Protein AF-A0A259CGY0-F1 (afdb_monomer_lite)

Structure (mmCIF, N/CA/C/O backbone):
data_AF-A0A259CGY0-F1
#
_entry.id   AF-A0A259CGY0-F1
#
loop_
_atom_site.group_PDB
_atom_site.id
_atom_site.type_symbol
_atom_site.label_atom_id
_atom_site.label_alt_id
_atom_site.label_comp_id
_atom_site.label_asym_id
_atom_site.label_entity_id
_atom_site.label_seq_id
_atom_site.pdbx_PDB_ins_code
_atom_site.Cartn_x
_atom_site.Cartn_y
_atom_site.Cartn_z
_atom_site.occupancy
_atom_site.B_iso_or_equiv
_atom_site.auth_seq_id
_atom_site.auth_comp_id
_atom_site.auth_asym_id
_atom_site.auth_atom_id
_atom_site.pdbx_PDB_model_num
ATOM 1 N N . MET A 1 1 ? -25.696 7.342 18.408 1.00 48.81 1 MET A N 1
ATOM 2 C CA . MET A 1 1 ? -25.354 6.155 19.228 1.00 48.81 1 MET A CA 1
ATOM 3 C C . MET A 1 1 ? -23.917 6.300 19.708 1.00 48.81 1 MET A C 1
ATOM 5 O O . MET A 1 1 ? -23.082 6.699 18.908 1.00 48.81 1 MET A O 1
ATOM 9 N N . LYS A 1 2 ? -23.620 6.028 20.985 1.00 58.22 2 LYS A N 1
ATOM 10 C CA . LYS A 1 2 ? -22.230 5.990 21.478 1.00 58.22 2 LYS A CA 1
ATOM 11 C C . LYS A 1 2 ? -21.543 4.771 20.854 1.00 58.22 2 LYS A C 1
ATOM 13 O O . LYS A 1 2 ? -21.991 3.651 21.095 1.00 58.22 2 LYS A O 1
ATOM 18 N N . GLN A 1 3 ? -20.515 4.986 20.036 1.00 67.56 3 GLN A N 1
ATOM 19 C CA . GLN A 1 3 ? -19.739 3.890 19.456 1.00 67.56 3 GLN A CA 1
ATOM 20 C C . GLN A 1 3 ? -19.045 3.124 20.580 1.00 67.56 3 GLN A C 1
ATOM 22 O O . GLN A 1 3 ? -18.359 3.713 21.416 1.00 67.56 3 GLN A O 1
ATOM 27 N N . ARG A 1 4 ? -19.288 1.814 20.645 1.00 82.69 4 ARG A N 1
ATOM 28 C CA . ARG A 1 4 ? -18.645 0.952 21.637 1.00 82.69 4 ARG A CA 1
ATOM 29 C C . ARG A 1 4 ? -17.252 0.576 21.126 1.00 82.69 4 ARG A C 1
ATOM 31 O O . ARG A 1 4 ? -17.147 0.205 19.955 1.00 82.69 4 ARG A O 1
ATOM 38 N N . PRO A 1 5 ? -16.210 0.629 21.971 1.00 90.81 5 PRO A N 1
ATOM 39 C CA . PRO A 1 5 ? -14.889 0.144 21.595 1.00 90.81 5 PRO A CA 1
ATOM 40 C C . PRO A 1 5 ? -14.924 -1.323 21.161 1.00 90.81 5 PRO A C 1
ATOM 42 O O . PRO A 1 5 ? -15.752 -2.104 21.636 1.00 90.81 5 PRO A O 1
ATOM 45 N N . LEU A 1 6 ? -13.997 -1.697 20.286 1.00 93.62 6 LEU A N 1
ATOM 46 C CA . LEU A 1 6 ? -13.806 -3.071 19.850 1.00 93.62 6 LEU A CA 1
ATOM 47 C C . LEU A 1 6 ? -13.266 -3.927 21.005 1.00 93.62 6 LEU A C 1
ATOM 49 O O . LEU A 1 6 ? -12.385 -3.468 21.746 1.00 93.62 6 LEU A O 1
ATOM 53 N N . PRO A 1 7 ? -13.737 -5.179 21.151 1.00 93.69 7 PRO A N 1
ATOM 54 C CA . PRO A 1 7 ? -13.225 -6.105 22.158 1.00 93.69 7 PRO A CA 1
ATOM 55 C C . PRO A 1 7 ? -11.712 -6.322 22.061 1.00 93.69 7 PRO A C 1
ATOM 57 O O . PRO A 1 7 ? -11.023 -6.315 23.083 1.00 93.69 7 PRO A O 1
ATOM 60 N N . ARG A 1 8 ? -11.189 -6.483 20.840 1.00 94.81 8 ARG A N 1
ATOM 61 C CA . ARG A 1 8 ? -9.769 -6.716 20.561 1.00 94.81 8 ARG A CA 1
ATOM 62 C C . ARG A 1 8 ? -9.205 -5.658 19.622 1.00 94.81 8 ARG A C 1
ATOM 64 O O . ARG A 1 8 ? -9.860 -5.222 18.678 1.00 94.81 8 ARG A O 1
ATOM 71 N N . THR A 1 9 ? -7.945 -5.326 19.860 1.00 93.94 9 THR A N 1
ATOM 72 C CA . THR A 1 9 ? -7.141 -4.426 19.032 1.00 93.94 9 THR A CA 1
ATOM 73 C C . THR A 1 9 ? -5.902 -5.176 18.564 1.00 93.94 9 THR A C 1
ATOM 75 O O . THR A 1 9 ? -5.409 -6.068 19.255 1.00 93.94 9 THR A O 1
ATOM 78 N N . VAL A 1 10 ? -5.394 -4.823 17.386 1.00 94.56 10 VAL A N 1
ATOM 79 C CA . VAL A 1 10 ? -4.183 -5.408 16.809 1.00 94.56 10 VAL A CA 1
ATOM 80 C C . VAL A 1 10 ? -3.172 -4.298 16.566 1.00 94.56 10 VAL A C 1
ATOM 82 O O . VAL A 1 10 ? -3.525 -3.262 16.009 1.00 94.56 10 VAL A O 1
ATOM 85 N N . THR A 1 11 ? -1.912 -4.511 16.942 1.00 95.12 11 THR A N 1
ATOM 86 C CA . THR A 1 11 ? -0.836 -3.555 16.655 1.00 95.12 11 THR A CA 1
ATOM 87 C C . THR A 1 11 ? -0.584 -3.474 15.141 1.00 95.12 11 THR A C 1
ATOM 89 O O . THR A 1 11 ? -0.321 -4.520 14.525 1.00 95.12 11 THR A O 1
ATOM 92 N N . PRO A 1 12 ? -0.665 -2.275 14.533 1.00 95.31 12 PRO A N 1
ATOM 93 C CA . PRO A 1 12 ? -0.322 -2.083 13.127 1.00 95.31 12 PRO A CA 1
ATOM 94 C C . PRO A 1 12 ? 1.171 -2.282 12.859 1.00 95.31 12 PRO A C 1
ATOM 96 O O . PRO A 1 12 ? 2.005 -2.069 13.742 1.00 95.31 12 PRO A O 1
ATOM 99 N N . LEU A 1 13 ? 1.516 -2.671 11.632 1.00 95.25 13 LEU A N 1
ATOM 100 C CA . LEU A 1 13 ? 2.907 -2.701 11.167 1.00 95.25 13 LEU A CA 1
ATOM 101 C C . LEU A 1 13 ? 3.277 -1.372 10.492 1.00 95.25 13 LEU A C 1
ATOM 103 O O . LEU A 1 13 ? 2.423 -0.700 9.922 1.00 95.25 13 LEU A O 1
ATOM 107 N N . ALA A 1 14 ? 4.565 -1.017 10.511 1.00 91.94 14 ALA A N 1
ATOM 108 C CA . ALA A 1 14 ? 5.043 0.292 10.051 1.00 91.94 14 ALA A CA 1
ATOM 109 C C . ALA A 1 14 ? 4.704 0.623 8.581 1.00 91.94 14 ALA A C 1
ATOM 111 O O . ALA A 1 14 ? 4.387 1.767 8.275 1.00 91.94 14 ALA A O 1
ATOM 112 N N . ASP A 1 15 ? 4.756 -0.365 7.679 1.00 94.56 15 ASP A N 1
ATOM 113 C CA . ASP A 1 15 ? 4.415 -0.198 6.253 1.00 94.56 15 ASP A CA 1
ATOM 114 C C . ASP A 1 15 ? 3.046 -0.811 5.899 1.00 94.56 15 ASP A C 1
ATOM 116 O O . ASP A 1 15 ? 2.752 -1.076 4.735 1.00 94.56 15 ASP A O 1
ATOM 120 N N . GLU A 1 16 ? 2.204 -1.112 6.891 1.00 95.31 16 GLU A N 1
ATOM 121 C CA . GLU A 1 16 ? 0.889 -1.711 6.645 1.00 95.31 16 GLU A CA 1
ATOM 122 C C . GLU A 1 16 ? -0.062 -0.715 5.975 1.00 95.31 16 GLU A C 1
ATOM 124 O O . GLU A 1 16 ? -0.062 0.478 6.277 1.00 95.31 16 GLU A O 1
ATOM 129 N N . LEU A 1 17 ? -0.878 -1.218 5.050 1.00 94.19 17 LEU A N 1
ATOM 130 C CA . LEU A 1 17 ? -2.014 -0.483 4.504 1.00 94.19 17 LEU A CA 1
ATOM 131 C C . LEU A 1 17 ? -3.160 -0.477 5.512 1.00 94.19 17 LEU A C 1
ATOM 133 O O . LEU A 1 17 ? -3.407 -1.490 6.173 1.00 94.19 17 LEU A O 1
ATOM 137 N N . LEU A 1 18 ? -3.918 0.618 5.555 1.00 92.94 18 LEU A N 1
ATOM 138 C CA . LEU A 1 18 ? -5.113 0.729 6.388 1.00 92.94 18 LEU A CA 1
ATOM 139 C C . LEU A 1 18 ? -6.096 -0.408 6.080 1.00 92.94 18 LEU A C 1
ATOM 141 O O . LEU A 1 18 ? -6.585 -1.062 6.999 1.00 92.94 18 LEU A O 1
ATOM 145 N N . SER A 1 19 ? -6.309 -0.716 4.799 1.00 90.19 19 SER A N 1
ATOM 146 C CA . SER A 1 19 ? -7.134 -1.851 4.363 1.00 90.19 19 SER A CA 1
ATOM 147 C C . SER A 1 19 ? -6.645 -3.214 4.890 1.00 90.19 19 SER A C 1
ATOM 149 O O . SER A 1 19 ? -7.446 -4.039 5.344 1.00 90.19 19 SER A O 1
ATOM 151 N N . GLY A 1 20 ? -5.330 -3.452 4.889 1.00 91.81 20 GLY A N 1
ATOM 152 C CA . GLY A 1 20 ? -4.725 -4.675 5.431 1.00 91.81 20 GLY A CA 1
ATOM 153 C C . GLY A 1 20 ? -4.884 -4.778 6.946 1.00 91.81 20 GLY A C 1
ATOM 154 O O . GLY A 1 20 ? -5.321 -5.804 7.472 1.00 91.81 20 GLY A O 1
ATOM 155 N N . TRP A 1 21 ? -4.613 -3.684 7.656 1.00 95.31 21 TRP A N 1
ATOM 156 C CA . TRP A 1 21 ? -4.773 -3.642 9.104 1.00 95.31 21 TRP A CA 1
ATOM 157 C C . TRP A 1 21 ? -6.236 -3.820 9.534 1.00 95.31 21 TRP A C 1
ATOM 159 O O . TRP A 1 21 ? -6.506 -4.597 10.449 1.00 95.31 21 TRP A O 1
ATOM 169 N N . LEU A 1 22 ? -7.192 -3.196 8.834 1.00 93.56 22 LEU A N 1
ATOM 170 C CA . LEU A 1 22 ? -8.630 -3.391 9.064 1.00 93.56 22 LEU A CA 1
ATOM 171 C C . LEU A 1 22 ? -9.055 -4.849 8.855 1.00 93.56 22 LEU A C 1
ATOM 173 O O . LEU A 1 22 ? -9.838 -5.374 9.643 1.00 93.56 22 LEU A O 1
ATOM 177 N N . THR A 1 23 ? -8.486 -5.528 7.855 1.00 92.62 23 THR A N 1
ATOM 178 C CA . THR A 1 23 ? -8.705 -6.967 7.637 1.00 92.62 23 THR A CA 1
ATOM 179 C C . THR A 1 23 ? -8.254 -7.782 8.848 1.00 92.62 23 THR A C 1
ATOM 181 O O . THR A 1 23 ? -9.005 -8.608 9.366 1.00 92.62 23 THR A O 1
ATOM 184 N N . ARG A 1 24 ? -7.051 -7.520 9.369 1.00 95.44 24 ARG A N 1
ATOM 185 C CA . ARG A 1 24 ? -6.553 -8.198 10.579 1.00 95.44 24 ARG A CA 1
ATOM 186 C C . ARG A 1 24 ? -7.359 -7.854 11.827 1.00 95.44 24 ARG A C 1
ATOM 188 O O . ARG A 1 24 ? -7.556 -8.722 12.676 1.00 95.44 24 ARG A O 1
ATOM 195 N N . LEU A 1 25 ? -7.812 -6.609 11.950 1.00 95.69 25 LEU A N 1
ATOM 196 C CA . LEU A 1 25 ? -8.634 -6.154 13.066 1.00 95.69 25 LEU A CA 1
ATOM 197 C C . LEU A 1 25 ? -10.007 -6.843 13.061 1.00 95.69 25 LEU A C 1
ATOM 199 O O . LEU A 1 25 ? -10.464 -7.267 14.122 1.00 95.69 25 LEU A O 1
ATOM 203 N N . ALA A 1 26 ? -10.621 -7.016 11.888 1.00 94.88 26 ALA A N 1
ATOM 204 C CA . ALA A 1 26 ? -11.872 -7.754 11.720 1.00 94.88 26 ALA A CA 1
ATOM 205 C C . ALA A 1 26 ? -11.700 -9.232 12.111 1.00 94.88 26 ALA A C 1
ATOM 207 O O . ALA A 1 26 ? -12.394 -9.727 12.999 1.00 94.88 26 ALA A O 1
ATOM 208 N N . VAL A 1 27 ? -10.664 -9.892 11.574 1.00 95.31 27 VAL A N 1
ATOM 209 C CA . VAL A 1 27 ? -10.314 -11.282 11.922 1.00 95.31 27 VAL A CA 1
ATOM 210 C C . VAL A 1 27 ? -10.100 -11.454 13.429 1.00 95.31 27 VAL A C 1
ATOM 212 O O . VAL A 1 27 ? -10.599 -12.410 14.020 1.00 95.31 27 VAL A O 1
ATOM 215 N N . ALA A 1 28 ? -9.400 -10.523 14.086 1.00 96.50 28 ALA A N 1
ATOM 216 C CA . ALA A 1 28 ? -9.167 -10.587 15.529 1.00 96.50 28 ALA A CA 1
ATOM 217 C C . ALA A 1 28 ? -10.458 -10.479 16.356 1.00 96.50 28 ALA A C 1
ATOM 219 O O . ALA A 1 28 ? -10.524 -11.050 17.449 1.00 96.50 28 ALA A O 1
ATOM 220 N N . ASN A 1 29 ? -11.464 -9.768 15.840 1.00 96.19 29 ASN A N 1
ATOM 221 C CA . ASN A 1 29 ? -12.782 -9.596 16.449 1.00 96.19 29 ASN A CA 1
ATOM 222 C C . ASN A 1 29 ? -13.831 -10.592 15.921 1.00 96.19 29 ASN A C 1
ATOM 224 O O . ASN A 1 29 ? -14.992 -10.483 16.303 1.00 96.19 29 ASN A O 1
ATOM 228 N N . HIS A 1 30 ? -13.422 -11.586 15.122 1.00 95.62 30 HIS A N 1
ATOM 229 C CA . HIS A 1 30 ? -14.288 -12.635 14.573 1.00 95.62 30 HIS A CA 1
ATOM 230 C C . HIS A 1 30 ? -15.475 -12.097 13.758 1.00 95.62 30 HIS A C 1
ATOM 232 O O . HIS A 1 30 ? -16.576 -12.635 13.839 1.00 95.62 30 HIS A O 1
ATOM 238 N N . CYS A 1 31 ? -15.243 -11.041 12.979 1.00 95.38 31 CYS A N 1
ATOM 239 C CA . CYS A 1 31 ? -16.231 -10.463 12.076 1.00 95.38 31 CYS A CA 1
ATOM 240 C C . CYS A 1 31 ? -15.636 -10.205 10.689 1.00 95.38 31 CYS A C 1
ATOM 242 O O . CYS A 1 31 ? -14.415 -10.203 10.506 1.00 95.38 31 CYS A O 1
ATOM 244 N N . GLU A 1 32 ? -16.508 -9.964 9.716 1.00 93.06 32 GLU A N 1
ATOM 245 C CA . GLU A 1 32 ? -16.102 -9.492 8.396 1.00 93.06 32 GLU A CA 1
ATOM 246 C C . GLU A 1 32 ? -15.736 -8.001 8.439 1.00 93.06 32 GLU A C 1
ATOM 248 O O . GLU A 1 32 ? -16.252 -7.229 9.254 1.00 93.06 32 GLU A O 1
ATOM 253 N N . VAL A 1 33 ? -14.868 -7.555 7.523 1.00 91.56 33 VAL A N 1
ATOM 254 C CA . VAL A 1 33 ? -14.452 -6.136 7.433 1.00 91.56 33 VAL A CA 1
ATOM 255 C C . VAL A 1 33 ? -15.662 -5.214 7.289 1.00 91.56 33 VAL A C 1
ATOM 257 O O . VAL A 1 33 ? -15.735 -4.152 7.900 1.00 91.56 33 VAL A O 1
ATOM 260 N N . ASP A 1 34 ? -16.651 -5.660 6.530 1.00 91.88 34 ASP A N 1
ATOM 261 C CA . ASP A 1 34 ? -17.903 -4.957 6.306 1.00 91.88 34 ASP A CA 1
ATOM 262 C C . ASP A 1 34 ? -18.734 -4.752 7.583 1.00 91.88 34 ASP A C 1
ATOM 264 O O . ASP A 1 34 ? -19.339 -3.693 7.762 1.00 91.88 34 ASP A O 1
ATOM 268 N N . GLU A 1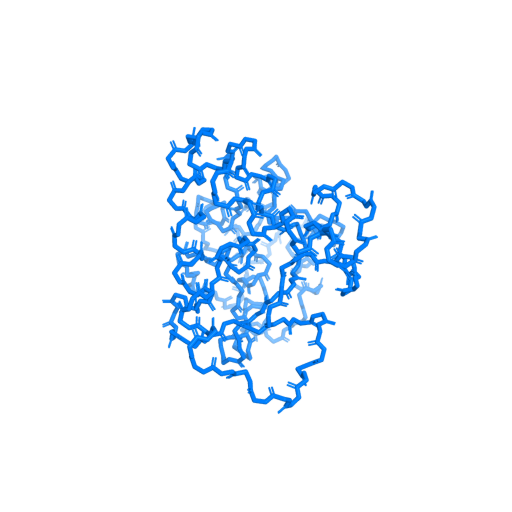 35 ? -18.762 -5.748 8.469 1.00 93.81 35 GLU A N 1
ATOM 269 C CA . GLU A 1 35 ? -19.463 -5.688 9.757 1.00 93.81 35 GLU A CA 1
ATOM 270 C C . GLU A 1 35 ? -18.709 -4.790 10.738 1.00 93.81 35 GLU A C 1
ATOM 272 O O . GLU A 1 35 ? -19.311 -3.962 11.427 1.00 93.81 35 GLU A O 1
ATOM 277 N N . LEU A 1 36 ? -17.377 -4.907 10.752 1.00 93.88 36 LEU A N 1
ATOM 278 C CA . LEU A 1 36 ? -16.496 -4.045 11.529 1.00 93.88 36 LEU A CA 1
ATOM 279 C C . LEU A 1 36 ? -16.719 -2.570 11.170 1.00 93.88 36 LEU A C 1
ATOM 281 O O . LEU A 1 36 ? -16.916 -1.735 12.051 1.00 93.88 36 LEU A O 1
ATOM 285 N N . LEU A 1 37 ? -16.716 -2.238 9.880 1.00 91.81 37 LEU A N 1
ATOM 286 C CA . LEU A 1 37 ? -16.888 -0.862 9.415 1.00 91.81 37 LEU A CA 1
ATOM 287 C C . LEU A 1 37 ? -18.288 -0.321 9.692 1.00 91.81 37 LEU A C 1
ATOM 289 O O . LEU A 1 37 ? -18.418 0.838 10.088 1.00 91.81 37 LEU A O 1
ATOM 293 N N . ALA A 1 38 ? -19.322 -1.157 9.559 1.00 92.00 38 ALA A N 1
ATOM 294 C CA . ALA A 1 38 ? -20.681 -0.790 9.941 1.00 92.00 38 ALA A CA 1
ATOM 295 C C . ALA A 1 38 ? -20.768 -0.445 11.438 1.00 92.00 38 ALA A C 1
ATOM 297 O O . ALA A 1 38 ? -21.356 0.575 11.801 1.00 92.00 38 ALA A O 1
ATOM 298 N N . HIS A 1 39 ? -20.115 -1.230 12.302 1.00 91.94 39 HIS A N 1
ATOM 299 C CA . HIS A 1 39 ? -20.015 -0.945 13.739 1.00 91.94 39 HIS A CA 1
ATOM 300 C C . HIS A 1 39 ? -19.278 0.374 14.033 1.00 91.94 39 HIS A C 1
ATOM 302 O O . HIS A 1 39 ? -19.706 1.150 14.890 1.00 91.94 39 HIS A O 1
ATOM 308 N N . ILE A 1 40 ? -18.203 0.666 13.291 1.00 92.00 40 ILE A N 1
ATOM 309 C CA . ILE A 1 40 ? -17.423 1.917 13.393 1.00 92.00 40 ILE A CA 1
ATOM 310 C C . ILE A 1 40 ? -18.142 3.102 12.709 1.00 92.00 40 ILE A C 1
ATOM 312 O O . ILE A 1 40 ? -17.742 4.256 12.856 1.00 92.00 40 ILE A O 1
ATOM 316 N N . GLY A 1 41 ? -19.235 2.872 11.976 1.00 90.38 41 GLY A N 1
ATOM 317 C CA . GLY A 1 41 ? -19.960 3.923 11.257 1.00 90.38 41 GLY A CA 1
ATOM 318 C C . GLY A 1 41 ? -19.152 4.545 10.110 1.00 90.38 41 GLY A C 1
ATOM 319 O O . GLY A 1 41 ? -19.193 5.767 9.915 1.00 90.38 41 GLY A O 1
ATOM 320 N N . VAL A 1 42 ? -18.393 3.716 9.390 1.00 88.69 42 VAL A N 1
ATOM 321 C CA . VAL A 1 42 ? -17.647 4.067 8.171 1.00 88.69 42 VAL A CA 1
ATOM 322 C C . VAL A 1 42 ? -18.361 3.456 6.967 1.00 88.69 42 VAL A C 1
ATOM 324 O O . VAL A 1 42 ? -18.723 2.280 6.985 1.00 88.69 42 VAL A O 1
ATOM 327 N N . ASP A 1 43 ? -18.582 4.254 5.921 1.00 83.38 43 ASP A N 1
ATOM 328 C CA . ASP A 1 43 ? -19.228 3.778 4.695 1.00 83.38 43 ASP A CA 1
ATOM 329 C C . ASP A 1 43 ? -18.270 2.862 3.916 1.00 83.38 43 ASP A C 1
ATOM 331 O O . ASP A 1 43 ? -17.122 3.222 3.646 1.00 83.38 43 ASP A O 1
ATOM 335 N N . LYS A 1 44 ? -18.759 1.692 3.493 1.00 74.94 44 LYS A N 1
ATOM 336 C CA . LYS A 1 44 ? -18.017 0.736 2.658 1.00 74.94 44 LYS A CA 1
ATOM 337 C C . LYS A 1 44 ? -17.482 1.363 1.367 1.00 74.94 44 LYS A C 1
ATOM 339 O O . LYS A 1 44 ? -16.439 0.949 0.873 1.00 74.94 44 LYS A O 1
ATOM 344 N N . ARG A 1 45 ? -18.155 2.382 0.824 1.00 73.50 45 ARG A N 1
ATOM 345 C CA . ARG A 1 45 ? -17.702 3.114 -0.372 1.00 73.50 45 ARG A CA 1
ATOM 346 C C . ARG A 1 45 ? -16.382 3.847 -0.142 1.00 73.50 45 ARG A C 1
ATOM 348 O O . ARG A 1 45 ? -15.585 3.946 -1.068 1.00 73.50 45 ARG A O 1
ATOM 355 N N . GLN A 1 46 ? -16.128 4.300 1.086 1.00 70.81 46 GLN A N 1
ATOM 356 C CA . GLN A 1 46 ? -14.885 4.984 1.445 1.00 70.81 46 GLN A CA 1
ATOM 357 C C . GLN A 1 46 ? -13.703 4.009 1.491 1.00 70.81 46 GLN A C 1
ATOM 359 O O . GLN A 1 46 ? -12.577 4.409 1.223 1.00 70.81 46 GLN A O 1
ATOM 364 N N . VAL A 1 47 ? -13.947 2.713 1.733 1.00 67.12 47 VAL A N 1
ATOM 365 C CA . VAL A 1 47 ? -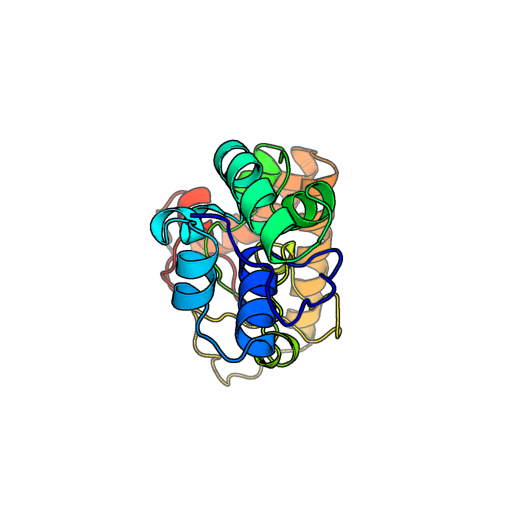12.913 1.668 1.895 1.00 67.12 47 VAL A CA 1
ATOM 366 C C . VAL A 1 47 ? -11.994 1.548 0.692 1.00 67.12 47 VAL A C 1
ATOM 368 O O . VAL A 1 47 ? -10.786 1.396 0.856 1.00 67.12 47 VAL A O 1
ATOM 371 N N . ALA A 1 48 ? -12.548 1.660 -0.516 1.00 64.44 48 ALA A N 1
ATOM 372 C CA . ALA A 1 48 ? -11.767 1.607 -1.749 1.00 64.44 48 ALA A CA 1
ATOM 373 C C . ALA A 1 48 ? -10.774 2.778 -1.875 1.00 64.44 48 ALA A C 1
ATOM 375 O O . ALA A 1 48 ? -9.778 2.665 -2.587 1.00 64.44 48 ALA A O 1
ATOM 376 N N . MET A 1 49 ? -11.042 3.884 -1.178 1.00 74.88 49 MET A N 1
ATOM 377 C CA . MET A 1 49 ? -10.263 5.122 -1.205 1.00 74.88 49 MET A CA 1
ATOM 378 C C . MET A 1 49 ? -9.420 5.319 0.063 1.00 74.88 49 MET A C 1
ATOM 380 O O . MET A 1 49 ? -8.494 6.127 0.045 1.00 74.88 49 MET A O 1
ATOM 384 N N . LEU A 1 50 ? -9.676 4.547 1.129 1.00 81.94 50 LEU A N 1
ATOM 385 C CA . LEU A 1 50 ? -9.043 4.701 2.446 1.00 81.94 50 LEU A CA 1
ATOM 386 C C . LEU A 1 50 ? -7.519 4.671 2.407 1.00 81.94 50 LEU A C 1
ATOM 388 O O . LEU A 1 50 ? -6.876 5.365 3.184 1.00 81.94 50 LEU A O 1
ATOM 392 N N . ASP A 1 51 ? -6.937 3.878 1.512 1.00 89.50 51 ASP A N 1
ATOM 393 C CA . ASP A 1 51 ? -5.485 3.796 1.419 1.00 89.50 51 ASP A CA 1
ATOM 394 C C . ASP A 1 51 ? -4.869 5.083 0.826 1.00 89.50 51 ASP A C 1
ATOM 396 O O . ASP A 1 51 ? -3.698 5.332 1.083 1.00 89.50 51 ASP A O 1
ATOM 400 N N . PHE A 1 52 ? -5.607 5.903 0.058 1.00 88.38 52 PHE A N 1
ATOM 401 C CA . PHE A 1 52 ? -5.051 6.981 -0.784 1.00 88.38 52 PHE A CA 1
ATOM 402 C C . PHE A 1 52 ? -5.631 8.388 -0.554 1.00 88.38 52 PHE A C 1
ATOM 404 O O . PHE A 1 52 ? -4.956 9.368 -0.867 1.00 88.38 52 PHE A O 1
ATOM 411 N N . GLU A 1 53 ? -6.868 8.522 -0.073 1.00 82.75 53 GLU A N 1
ATOM 412 C CA . GLU A 1 53 ? -7.555 9.815 0.031 1.00 82.75 53 GLU A CA 1
ATOM 413 C C . GLU A 1 53 ? -7.392 10.438 1.424 1.00 82.75 53 GLU A C 1
ATOM 415 O O . GLU A 1 53 ? -8.047 10.034 2.382 1.00 82.75 53 GLU A O 1
ATOM 420 N N . VAL A 1 54 ? -6.527 11.452 1.533 1.00 73.94 54 VAL A N 1
ATOM 421 C CA . VAL A 1 54 ? -6.091 12.040 2.816 1.00 73.94 54 VAL A CA 1
ATOM 422 C C . VAL A 1 54 ? -7.241 12.667 3.619 1.00 73.94 54 VAL A C 1
ATOM 424 O O . VAL A 1 54 ? -7.306 12.495 4.836 1.00 73.94 54 VAL A O 1
ATOM 427 N N . GLU A 1 55 ? -8.167 13.370 2.966 1.00 75.56 55 GLU A N 1
ATOM 428 C CA . GLU A 1 55 ? -9.283 14.043 3.654 1.00 75.56 55 GLU A CA 1
ATOM 429 C C . GLU A 1 55 ? -10.292 13.038 4.230 1.00 75.56 55 GLU A C 1
ATOM 431 O O . GLU A 1 55 ? -10.691 13.123 5.398 1.00 75.56 55 GLU A O 1
ATOM 436 N N . VAL A 1 56 ? -10.652 12.026 3.436 1.00 71.31 56 VAL A N 1
ATOM 437 C CA . VAL A 1 56 ? -11.506 10.916 3.882 1.00 71.31 56 VAL A CA 1
ATOM 438 C C . VAL A 1 56 ? -10.792 10.083 4.946 1.00 71.31 56 VAL A C 1
ATOM 440 O O . VAL A 1 56 ? -11.420 9.666 5.923 1.00 71.31 56 VAL A O 1
ATOM 443 N N . ALA A 1 57 ? -9.475 9.903 4.823 1.00 74.00 57 ALA A N 1
ATOM 444 C CA . ALA A 1 57 ? -8.663 9.214 5.814 1.00 74.00 57 ALA A CA 1
ATOM 445 C C . ALA A 1 57 ? -8.660 9.926 7.170 1.00 74.00 57 ALA A C 1
ATOM 447 O O . ALA A 1 57 ? -8.769 9.241 8.179 1.00 74.00 57 ALA A O 1
ATOM 448 N N . ALA A 1 58 ? -8.592 11.260 7.236 1.00 81.12 58 ALA A N 1
ATOM 449 C CA . ALA A 1 58 ? -8.559 11.982 8.512 1.00 81.12 58 ALA A CA 1
ATOM 450 C C . ALA A 1 58 ? -9.847 11.781 9.331 1.00 81.12 58 ALA A C 1
ATOM 452 O O . ALA A 1 58 ? -9.797 11.347 10.483 1.00 81.12 58 ALA A O 1
ATOM 453 N N . THR A 1 59 ? -11.007 12.013 8.711 1.00 83.75 59 THR A N 1
ATOM 454 C CA . THR A 1 59 ? -12.319 11.848 9.371 1.00 83.75 59 THR A CA 1
ATOM 455 C C . THR A 1 59 ? -12.611 10.390 9.734 1.00 83.75 59 THR A C 1
ATOM 457 O O . THR A 1 59 ? -13.175 10.089 10.789 1.00 83.75 59 THR A O 1
ATOM 460 N N . THR A 1 60 ? -12.197 9.456 8.879 1.00 86.94 60 THR A N 1
ATOM 461 C CA . THR A 1 60 ? -12.339 8.020 9.134 1.00 86.94 60 THR A CA 1
ATOM 462 C C . THR A 1 60 ? -11.376 7.546 10.223 1.00 86.94 60 THR A C 1
ATOM 464 O O . THR A 1 60 ? -11.755 6.728 11.065 1.00 86.94 60 THR A O 1
ATOM 467 N N . ALA A 1 61 ? -10.159 8.092 10.264 1.00 89.12 61 ALA A N 1
ATOM 468 C CA . ALA A 1 61 ? -9.147 7.754 11.255 1.00 89.12 61 ALA A CA 1
ATOM 469 C C . ALA A 1 61 ? -9.600 8.082 12.676 1.00 89.12 61 ALA A C 1
ATOM 471 O O . ALA A 1 61 ? -9.317 7.297 13.572 1.00 89.12 61 ALA A O 1
ATOM 472 N N . GLU A 1 62 ? -10.347 9.167 12.893 1.00 90.44 62 GLU A N 1
ATOM 473 C CA . GLU A 1 62 ? -10.910 9.489 14.211 1.00 90.44 62 GLU A CA 1
ATOM 474 C C . GLU A 1 62 ? -11.899 8.420 14.694 1.00 90.44 62 GLU A C 1
ATOM 476 O O . GLU A 1 62 ? -11.782 7.914 15.812 1.00 90.44 62 GLU A O 1
ATOM 481 N N . LYS A 1 63 ? -12.843 8.008 13.837 1.00 91.69 63 LYS A N 1
ATOM 482 C CA . LYS A 1 63 ? -13.820 6.956 14.174 1.00 91.69 63 LYS A CA 1
ATOM 483 C C . LYS A 1 63 ? -13.128 5.628 14.475 1.00 91.69 63 LYS A C 1
ATOM 485 O O . LYS A 1 63 ? -13.435 4.964 15.466 1.00 91.69 63 LYS A O 1
ATOM 490 N N . ILE A 1 64 ? -12.170 5.255 13.628 1.00 92.38 64 ILE A N 1
ATOM 491 C CA . ILE A 1 64 ? -11.372 4.038 13.791 1.00 92.38 64 ILE A CA 1
ATOM 492 C C . ILE A 1 64 ? -10.519 4.117 15.063 1.00 92.38 64 ILE A C 1
ATOM 494 O O . ILE A 1 64 ? -10.461 3.141 15.802 1.00 92.38 64 ILE A O 1
ATOM 498 N N . SER A 1 65 ? -9.905 5.266 15.347 1.00 93.38 65 SER A N 1
ATOM 499 C CA . SER A 1 65 ? -9.103 5.528 16.548 1.00 93.38 65 SER A CA 1
ATOM 500 C C . SER A 1 65 ? -9.907 5.289 17.823 1.00 93.38 65 SER A C 1
ATOM 502 O O . SER A 1 65 ? -9.493 4.506 18.681 1.00 93.38 65 SER A O 1
ATOM 504 N N . ILE A 1 66 ? -11.111 5.864 17.903 1.00 92.56 66 ILE A N 1
ATOM 505 C CA . ILE A 1 66 ? -12.019 5.691 19.043 1.00 92.56 66 ILE A CA 1
ATOM 506 C C . ILE A 1 66 ? -12.417 4.220 19.201 1.00 92.56 66 ILE A C 1
ATOM 508 O O . ILE A 1 66 ? -12.341 3.667 20.301 1.00 92.56 66 ILE A O 1
ATOM 512 N N . ALA A 1 67 ? -12.826 3.567 18.110 1.00 93.94 67 ALA A N 1
ATOM 513 C CA . ALA A 1 67 ? -13.289 2.186 18.157 1.00 93.94 67 ALA A CA 1
ATOM 514 C C . ALA A 1 67 ? -12.157 1.202 18.492 1.00 93.94 67 ALA A C 1
ATOM 516 O O . ALA A 1 67 ? -12.324 0.331 19.345 1.00 93.94 67 ALA A O 1
ATOM 517 N N . ALA A 1 68 ? -10.996 1.345 17.856 1.00 94.31 68 ALA A N 1
ATOM 518 C CA . ALA A 1 68 ? -9.853 0.457 18.027 1.00 94.31 68 ALA A CA 1
ATOM 519 C C . ALA A 1 68 ? -8.975 0.817 19.233 1.00 94.31 68 ALA A C 1
ATOM 521 O O . ALA A 1 68 ? -8.125 0.012 19.605 1.00 94.31 68 ALA A O 1
ATOM 522 N N . ARG A 1 69 ? -9.179 1.978 19.871 1.00 94.44 69 ARG A N 1
ATOM 523 C CA . ARG A 1 69 ? -8.334 2.506 20.961 1.00 94.44 69 ARG A CA 1
ATOM 524 C C . ARG A 1 69 ? -6.865 2.627 20.540 1.00 94.44 69 ARG A C 1
ATOM 526 O O . ARG A 1 69 ? -5.960 2.210 21.258 1.00 94.44 69 ARG A O 1
ATOM 533 N N . VAL A 1 70 ? -6.650 3.176 19.349 1.00 94.44 70 VAL A N 1
ATOM 534 C CA . VAL A 1 70 ? -5.332 3.420 18.744 1.00 94.44 70 VAL A CA 1
ATOM 535 C C . VAL A 1 70 ? -5.238 4.900 18.408 1.00 94.44 70 VAL A C 1
ATOM 537 O O . VAL A 1 70 ? -6.228 5.476 17.983 1.00 94.44 70 VAL A O 1
ATOM 540 N N . ALA A 1 71 ? -4.071 5.519 18.581 1.00 94.06 71 ALA A N 1
ATOM 541 C CA . ALA A 1 71 ? -3.880 6.936 18.273 1.00 94.06 71 ALA A CA 1
ATOM 542 C C . ALA A 1 71 ? -4.262 7.260 16.812 1.00 94.06 71 ALA A C 1
ATOM 544 O O . ALA A 1 71 ? -3.962 6.482 15.901 1.00 94.06 71 ALA A O 1
ATOM 545 N N . ALA A 1 72 ? -4.916 8.401 16.574 1.00 92.00 72 ALA A N 1
ATOM 546 C CA . ALA A 1 72 ? -5.403 8.768 15.240 1.00 92.00 72 ALA A CA 1
ATOM 547 C C . ALA A 1 72 ? -4.251 8.917 14.234 1.00 92.00 72 ALA A C 1
ATOM 549 O O . ALA A 1 72 ? -4.368 8.487 13.090 1.00 92.00 72 ALA A O 1
ATOM 550 N N . GLU A 1 73 ? -3.103 9.412 14.691 1.00 92.38 73 GLU A N 1
ATOM 551 C CA . GLU A 1 73 ? -1.865 9.545 13.922 1.00 92.38 73 GLU A CA 1
ATOM 552 C C . GLU A 1 73 ? -1.337 8.178 13.480 1.00 92.38 73 GLU A C 1
ATOM 554 O O . GLU A 1 73 ? -0.808 8.030 12.380 1.00 92.38 73 GLU A O 1
ATOM 559 N N . THR A 1 74 ? -1.518 7.152 14.318 1.00 94.38 74 THR A N 1
ATOM 560 C CA . THR A 1 74 ? -1.158 5.775 13.966 1.00 94.38 74 THR A CA 1
ATOM 561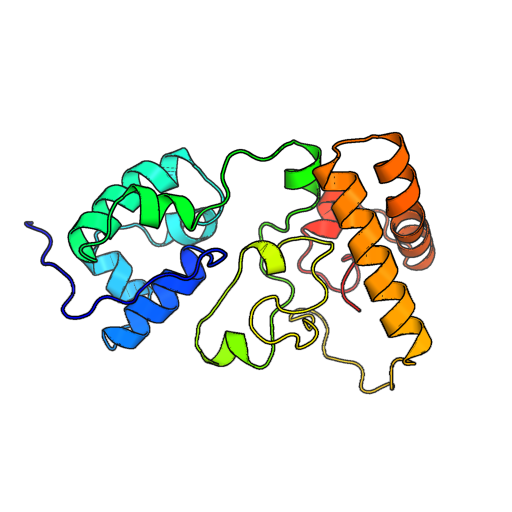 C C . THR A 1 74 ? -2.101 5.210 12.910 1.00 94.38 74 THR A C 1
ATOM 563 O O . THR A 1 74 ? -1.651 4.468 12.054 1.00 94.38 74 THR A O 1
ATOM 566 N N . VAL A 1 75 ? -3.391 5.555 12.925 1.00 93.31 75 VAL A N 1
ATOM 567 C CA . VAL A 1 75 ? -4.326 5.126 11.869 1.00 93.31 75 VAL A CA 1
ATOM 568 C C . VAL A 1 75 ? -4.028 5.855 10.555 1.00 93.31 75 VAL A C 1
ATOM 570 O O . VAL A 1 75 ? -3.970 5.229 9.498 1.00 93.31 75 VAL A O 1
ATOM 573 N N . GLN A 1 76 ? -3.778 7.165 10.617 1.00 91.94 76 GLN A N 1
ATOM 574 C CA . GLN A 1 76 ? -3.400 7.976 9.457 1.00 91.94 76 GLN A CA 1
ATOM 575 C C . GLN A 1 76 ? -2.098 7.480 8.826 1.00 91.94 76 GLN A C 1
ATOM 577 O O . GLN A 1 76 ? -1.996 7.408 7.600 1.00 91.94 76 GLN A O 1
ATOM 582 N N . SER A 1 77 ? -1.128 7.053 9.641 1.00 92.81 77 SER A N 1
ATOM 583 C CA . SER A 1 77 ? 0.131 6.496 9.150 1.00 92.81 77 SER A CA 1
ATOM 584 C C . SER A 1 77 ? -0.023 5.158 8.428 1.00 92.81 77 SER A C 1
ATOM 586 O O . SER A 1 77 ? 0.962 4.705 7.859 1.00 92.81 77 SER A O 1
ATOM 588 N N . LEU A 1 78 ? -1.213 4.548 8.364 1.00 93.56 78 LEU A N 1
ATOM 589 C CA . LEU A 1 78 ? -1.503 3.360 7.542 1.00 93.56 78 LEU A CA 1
ATOM 590 C C . LEU A 1 78 ? -1.972 3.711 6.123 1.00 93.56 78 LEU A C 1
ATOM 592 O O . LEU A 1 78 ? -2.080 2.841 5.260 1.00 93.56 78 LEU A O 1
ATOM 596 N N . THR A 1 79 ? -2.208 4.990 5.845 1.00 92.88 79 THR A N 1
ATOM 597 C CA . THR A 1 79 ? -2.578 5.495 4.515 1.00 92.88 79 THR A CA 1
ATOM 598 C C . THR A 1 79 ? -1.351 6.010 3.762 1.00 92.88 79 THR A C 1
ATOM 600 O O . THR A 1 79 ? -0.282 6.231 4.346 1.00 92.88 79 THR A O 1
ATOM 603 N N . PHE A 1 80 ? -1.444 6.162 2.444 1.00 91.62 80 PHE A N 1
ATOM 604 C CA . PHE A 1 80 ? -0.438 6.893 1.687 1.00 91.62 80 PHE A CA 1
ATOM 605 C C . PHE A 1 80 ? -0.514 8.373 2.069 1.00 91.62 80 PHE A C 1
ATOM 607 O O . PHE A 1 80 ? -1.548 9.014 1.912 1.00 91.62 80 PHE A O 1
ATOM 614 N N . GLY A 1 81 ? 0.599 8.911 2.572 1.00 87.44 81 GLY A N 1
ATOM 615 C CA . GLY A 1 81 ? 0.737 10.347 2.795 1.00 87.44 81 GLY A CA 1
ATOM 616 C C . GLY A 1 81 ? 0.855 11.120 1.479 1.00 87.44 81 GLY A C 1
ATOM 617 O O . GLY A 1 81 ? 0.706 10.567 0.387 1.00 87.44 81 GLY A O 1
ATOM 618 N N . ALA A 1 82 ? 1.184 12.408 1.583 1.00 87.00 82 ALA A N 1
ATOM 619 C CA . ALA A 1 82 ? 1.472 13.230 0.414 1.00 87.00 82 ALA A CA 1
ATOM 620 C C . ALA A 1 82 ? 2.609 12.607 -0.417 1.00 87.00 82 ALA A C 1
ATOM 622 O O . ALA A 1 82 ? 3.727 12.434 0.067 1.00 87.00 82 ALA A O 1
ATOM 623 N N . MET A 1 83 ? 2.308 12.277 -1.671 1.00 89.38 83 MET A N 1
ATOM 624 C CA . MET A 1 83 ? 3.263 11.728 -2.630 1.00 89.38 83 MET A CA 1
ATOM 625 C C . MET A 1 83 ? 3.623 12.786 -3.667 1.00 89.38 83 MET A C 1
ATOM 627 O O . MET A 1 83 ? 2.792 13.601 -4.072 1.00 89.38 83 MET A O 1
ATOM 631 N N . THR A 1 84 ? 4.857 12.732 -4.165 1.00 90.00 84 THR A N 1
ATOM 632 C CA . THR A 1 84 ? 5.201 13.480 -5.382 1.00 90.00 84 THR A CA 1
ATOM 633 C C . THR A 1 84 ? 4.384 12.955 -6.565 1.00 90.00 84 THR A C 1
ATOM 635 O O . THR A 1 84 ? 3.982 11.790 -6.582 1.00 90.00 84 THR A O 1
ATOM 638 N N . GLN A 1 85 ? 4.184 13.771 -7.603 1.00 86.69 85 GLN A N 1
ATOM 639 C CA . GLN A 1 85 ? 3.483 13.326 -8.815 1.00 86.69 85 GLN A CA 1
ATOM 640 C C . GLN A 1 85 ? 4.123 12.061 -9.417 1.00 86.69 85 GLN A C 1
ATOM 642 O O . GLN A 1 85 ? 3.420 11.132 -9.809 1.00 86.69 85 GLN A O 1
ATOM 647 N N . THR A 1 86 ? 5.458 11.996 -9.443 1.00 85.44 86 THR A N 1
ATOM 648 C CA . THR A 1 86 ? 6.213 10.829 -9.919 1.00 85.44 86 THR A CA 1
ATOM 649 C C . THR A 1 86 ? 5.900 9.580 -9.102 1.00 85.44 86 THR A C 1
ATOM 651 O O . THR A 1 86 ? 5.652 8.513 -9.660 1.00 85.44 86 THR A O 1
ATOM 654 N N . GLU A 1 87 ? 5.910 9.700 -7.777 1.00 89.00 87 GLU A N 1
ATOM 655 C CA . GLU A 1 87 ? 5.628 8.583 -6.884 1.00 89.00 87 GLU A CA 1
ATOM 656 C C . GLU A 1 87 ? 4.176 8.112 -7.003 1.00 89.00 87 GLU A C 1
ATOM 658 O O . GLU A 1 87 ? 3.932 6.906 -7.082 1.00 89.00 87 GLU A O 1
ATOM 663 N N . ALA A 1 88 ? 3.226 9.046 -7.082 1.00 88.50 88 ALA A N 1
ATOM 664 C CA . ALA A 1 88 ? 1.813 8.741 -7.271 1.00 88.50 88 ALA A CA 1
ATOM 665 C C . ALA A 1 88 ? 1.577 7.975 -8.584 1.00 88.50 88 ALA A C 1
ATOM 667 O O . ALA A 1 88 ? 0.898 6.951 -8.587 1.00 88.50 88 ALA A O 1
ATOM 668 N N . LEU A 1 89 ? 2.212 8.398 -9.686 1.00 84.12 89 LEU A N 1
ATOM 669 C CA . LEU A 1 89 ? 2.141 7.696 -10.975 1.00 84.12 89 LEU A CA 1
ATOM 670 C C . LEU A 1 89 ? 2.713 6.272 -10.916 1.00 84.12 89 LEU A C 1
ATOM 672 O O . LEU A 1 89 ? 2.259 5.402 -11.655 1.00 84.12 89 LEU A O 1
ATOM 676 N N . MET A 1 90 ? 3.688 6.027 -10.038 1.00 86.44 90 MET A N 1
ATOM 677 C CA . MET A 1 90 ? 4.359 4.731 -9.865 1.00 86.44 90 MET A CA 1
ATOM 678 C C . MET A 1 90 ? 3.797 3.904 -8.698 1.00 86.44 90 MET A C 1
ATOM 680 O O . MET A 1 90 ? 4.362 2.865 -8.341 1.00 86.44 90 MET A O 1
ATOM 684 N N . THR A 1 91 ? 2.684 4.344 -8.108 1.00 89.62 91 THR A N 1
ATOM 685 C CA . THR A 1 91 ? 1.972 3.641 -7.040 1.00 89.62 91 THR A CA 1
ATOM 686 C C . THR A 1 91 ? 0.615 3.180 -7.565 1.00 89.62 91 THR A C 1
ATOM 688 O O . THR A 1 91 ? -0.214 3.971 -8.010 1.00 89.62 91 THR A O 1
ATOM 691 N N . ALA A 1 92 ? 0.376 1.873 -7.544 1.00 88.56 92 ALA A N 1
ATOM 692 C CA . ALA A 1 92 ? -0.869 1.288 -8.012 1.00 88.56 92 ALA A CA 1
ATOM 693 C C . ALA A 1 92 ? -2.005 1.506 -7.001 1.00 88.56 92 ALA A C 1
ATOM 695 O O . ALA A 1 92 ? -1.936 1.043 -5.860 1.00 88.56 92 ALA A O 1
ATOM 696 N N . GLN A 1 93 ? -3.089 2.131 -7.452 1.00 86.50 93 GLN A N 1
ATOM 697 C CA . GLN A 1 93 ? -4.299 2.363 -6.660 1.00 86.50 93 GLN A CA 1
ATOM 698 C C . GLN A 1 93 ? -5.028 1.061 -6.322 1.00 86.50 93 GLN A C 1
ATOM 700 O O . GLN A 1 93 ? -5.681 0.949 -5.287 1.00 86.50 93 GLN A O 1
ATOM 705 N N . VAL A 1 94 ? -4.843 0.027 -7.146 1.00 83.94 94 VAL A N 1
ATOM 706 C CA . VAL A 1 94 ? -5.374 -1.323 -6.924 1.00 83.94 94 VAL A CA 1
ATOM 707 C C . VAL A 1 94 ? -4.254 -2.327 -6.663 1.00 83.94 94 VAL A C 1
ATOM 709 O O . VAL A 1 94 ? -3.135 -2.183 -7.163 1.00 83.94 94 VAL A O 1
ATOM 712 N N . ALA A 1 95 ? -4.546 -3.340 -5.847 1.00 87.50 95 ALA A N 1
ATOM 713 C CA . ALA A 1 95 ? -3.600 -4.412 -5.583 1.00 87.50 95 ALA A CA 1
ATOM 714 C C . ALA A 1 95 ? -3.349 -5.199 -6.877 1.00 87.50 95 ALA A C 1
ATOM 716 O O . ALA A 1 95 ? -4.272 -5.501 -7.629 1.00 87.50 95 ALA A O 1
ATOM 717 N N . PHE A 1 96 ? -2.087 -5.522 -7.138 1.00 87.88 96 PHE A N 1
ATOM 718 C CA . PHE A 1 96 ? -1.677 -6.260 -8.338 1.00 87.88 96 PHE A CA 1
ATOM 719 C C . PHE A 1 96 ? -0.627 -7.330 -8.057 1.00 87.88 96 PHE A C 1
ATOM 721 O O . PHE A 1 96 ? -0.369 -8.188 -8.901 1.00 87.88 96 PHE A O 1
ATOM 728 N N . GLN A 1 97 ? -0.056 -7.295 -6.858 1.00 90.75 97 GLN A N 1
ATOM 729 C CA . GLN A 1 97 ? 0.886 -8.267 -6.350 1.00 90.75 97 GLN A CA 1
ATOM 730 C C . GLN A 1 97 ? 0.701 -8.425 -4.844 1.00 90.75 97 GLN A C 1
ATOM 732 O O . GLN A 1 97 ? 0.209 -7.517 -4.168 1.00 90.75 97 GLN A O 1
ATOM 737 N N . SER A 1 98 ? 1.097 -9.576 -4.317 1.00 93.00 98 SER A N 1
ATOM 738 C CA . SER A 1 98 ? 1.096 -9.849 -2.885 1.00 93.00 98 SER A CA 1
ATOM 739 C C . SER A 1 98 ? 2.230 -10.798 -2.513 1.00 93.00 98 SER A C 1
ATOM 741 O O . SER A 1 98 ? 2.804 -11.494 -3.355 1.00 93.00 98 SER A O 1
ATOM 743 N N . CYS A 1 99 ? 2.578 -10.818 -1.228 1.00 94.50 99 CYS A N 1
ATOM 744 C CA . CYS A 1 99 ? 3.449 -11.858 -0.700 1.00 94.50 99 CYS A CA 1
ATOM 745 C C . CYS A 1 99 ? 2.632 -13.140 -0.469 1.00 94.50 99 CYS A C 1
ATOM 747 O O . CYS A 1 99 ? 1.633 -13.069 0.254 1.00 94.50 99 CYS A O 1
ATOM 749 N N . PRO A 1 100 ? 3.041 -14.310 -0.996 1.00 93.12 100 PRO A N 1
ATOM 750 C CA . PRO A 1 100 ? 2.293 -15.559 -0.821 1.00 93.12 100 PRO A CA 1
ATOM 751 C C . PRO A 1 100 ? 2.224 -16.035 0.637 1.00 93.12 100 PRO A C 1
ATOM 753 O O . PRO A 1 100 ? 1.304 -16.770 0.990 1.00 93.12 100 PRO A O 1
ATOM 756 N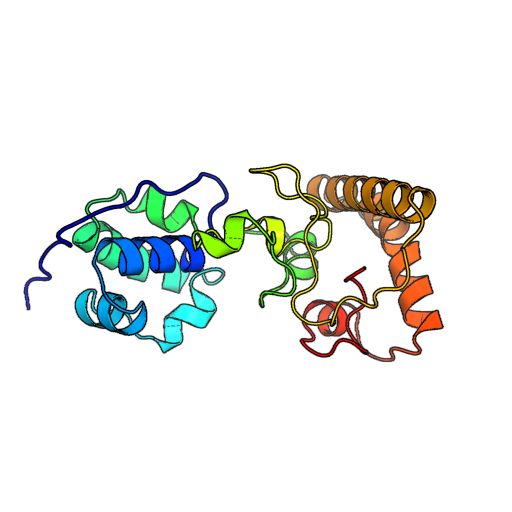 N . ASP A 1 101 ? 3.160 -15.602 1.485 1.00 94.12 101 ASP A N 1
ATOM 757 C CA . ASP A 1 101 ? 3.233 -16.022 2.886 1.00 94.12 101 ASP A CA 1
ATOM 758 C C . ASP A 1 101 ? 2.550 -15.013 3.818 1.00 94.12 101 ASP A C 1
ATOM 760 O O . ASP A 1 101 ? 1.671 -15.372 4.602 1.00 94.12 101 ASP A O 1
ATOM 764 N N . CYS A 1 102 ? 2.899 -13.725 3.714 1.00 95.06 102 CYS A N 1
ATOM 765 C CA . CYS A 1 102 ? 2.348 -12.689 4.592 1.00 95.06 102 CYS A CA 1
ATOM 766 C C . CYS A 1 102 ? 0.866 -12.396 4.318 1.00 95.06 102 CYS A C 1
ATOM 768 O O . CYS A 1 102 ? 0.127 -12.127 5.264 1.00 95.06 102 CYS A O 1
ATOM 770 N N . SER A 1 103 ? 0.411 -12.479 3.061 1.00 93.44 103 SER A N 1
ATOM 771 C CA . SER A 1 103 ? -0.992 -12.189 2.722 1.00 93.44 103 SER A CA 1
ATOM 772 C C . SER A 1 103 ? -1.976 -13.167 3.368 1.00 93.44 103 SER A C 1
ATOM 774 O O . SER A 1 103 ? -3.058 -12.756 3.774 1.00 93.44 103 SER A O 1
ATOM 776 N N . ARG A 1 104 ? -1.582 -14.433 3.581 1.00 91.00 104 ARG A N 1
ATOM 777 C CA . ARG A 1 104 ? -2.401 -15.432 4.299 1.00 91.00 104 ARG A CA 1
ATOM 778 C C . ARG A 1 104 ? -2.697 -15.041 5.747 1.00 91.00 104 ARG A C 1
ATOM 780 O O . ARG A 1 104 ? -3.628 -15.561 6.344 1.00 91.00 104 ARG A O 1
ATOM 787 N N . ARG A 1 105 ? -1.903 -14.130 6.316 1.00 89.75 105 ARG A N 1
ATOM 788 C CA . ARG A 1 105 ? -2.086 -13.580 7.667 1.00 89.75 105 ARG A CA 1
ATOM 789 C C . ARG A 1 105 ? -2.869 -12.260 7.663 1.00 89.75 105 ARG A C 1
ATOM 791 O O . ARG A 1 105 ? -2.871 -11.564 8.674 1.00 89.75 105 ARG A O 1
ATOM 798 N N . GLY A 1 106 ? -3.466 -11.884 6.530 1.00 89.56 106 GLY A N 1
ATOM 799 C CA . GLY A 1 106 ? -4.184 -10.621 6.348 1.00 89.56 106 GLY A CA 1
ATOM 800 C C . GLY A 1 106 ? -3.279 -9.394 6.210 1.00 89.56 106 GLY A C 1
ATOM 801 O O . GLY A 1 106 ? -3.777 -8.276 6.205 1.00 89.56 106 GLY A O 1
ATOM 802 N N . ILE A 1 107 ? -1.957 -9.570 6.109 1.00 93.44 107 ILE A N 1
ATOM 803 C CA . ILE A 1 107 ? -1.028 -8.445 5.960 1.00 93.44 107 ILE A CA 1
ATOM 804 C C . ILE A 1 107 ? -1.104 -7.926 4.525 1.00 93.44 107 ILE A C 1
ATOM 806 O O . ILE A 1 107 ? -0.964 -8.703 3.578 1.00 93.44 107 ILE A O 1
ATOM 810 N N . ALA A 1 108 ? -1.229 -6.610 4.375 1.00 93.75 108 ALA A N 1
ATOM 811 C CA . ALA A 1 108 ? -1.043 -5.907 3.114 1.00 93.75 108 ALA A CA 1
ATOM 812 C C . ALA A 1 108 ? -0.157 -4.684 3.350 1.00 93.75 108 ALA A C 1
ATOM 814 O O . ALA A 1 108 ? -0.424 -3.905 4.260 1.00 93.75 108 ALA A O 1
ATOM 815 N N . LEU A 1 109 ? 0.903 -4.531 2.555 1.00 95.25 109 LEU A N 1
ATOM 816 C CA . LEU A 1 109 ? 1.885 -3.462 2.742 1.00 95.25 109 LEU A CA 1
ATOM 817 C C . LEU A 1 109 ? 1.792 -2.409 1.644 1.00 95.25 109 LEU A C 1
ATOM 819 O O . LEU A 1 109 ? 1.507 -2.732 0.486 1.00 95.25 109 LEU A O 1
ATOM 823 N N . LYS A 1 110 ? 2.095 -1.159 1.989 1.00 94.88 110 LYS A N 1
ATOM 824 C CA . LYS A 1 110 ? 2.108 -0.029 1.056 1.00 94.88 110 LYS A CA 1
ATOM 825 C C . LYS A 1 110 ? 3.115 -0.249 -0.051 1.00 94.88 110 LYS A C 1
ATOM 827 O O . LYS A 1 110 ? 2.796 -0.015 -1.219 1.00 94.88 110 LYS A O 1
ATOM 832 N N . GLN A 1 111 ? 4.291 -0.781 0.283 1.00 93.75 111 GLN A N 1
ATOM 833 C CA . GLN A 1 111 ? 5.291 -1.131 -0.717 1.00 93.75 111 GLN A CA 1
ATOM 834 C C . GLN A 1 111 ? 4.734 -2.071 -1.795 1.00 93.75 111 GLN A C 1
ATOM 836 O O . GLN A 1 111 ? 5.130 -1.954 -2.943 1.00 93.75 111 GLN A O 1
ATOM 841 N N . TRP A 1 112 ? 3.767 -2.956 -1.501 1.00 93.31 112 TRP A N 1
ATOM 842 C CA . TRP A 1 112 ? 3.250 -3.890 -2.509 1.00 93.31 112 TRP A CA 1
ATOM 843 C C . TRP A 1 112 ? 2.484 -3.156 -3.612 1.00 93.31 112 TRP A C 1
ATOM 845 O O . TRP A 1 112 ? 2.323 -3.697 -4.702 1.00 93.31 112 TRP A O 1
ATOM 855 N N . ARG A 1 113 ? 2.064 -1.908 -3.366 1.00 92.19 113 ARG A N 1
ATOM 856 C CA . ARG A 1 113 ? 1.495 -1.016 -4.383 1.00 92.19 113 ARG A CA 1
ATOM 857 C C . ARG A 1 113 ? 2.560 -0.315 -5.228 1.00 92.19 113 ARG A C 1
ATOM 859 O O . ARG A 1 113 ? 2.226 0.205 -6.289 1.00 92.19 113 ARG A O 1
ATOM 866 N N . LYS A 1 114 ? 3.819 -0.272 -4.794 1.00 91.56 114 LYS A N 1
ATOM 867 C CA . LYS A 1 114 ? 4.906 0.395 -5.518 1.00 91.56 114 LYS A CA 1
ATOM 868 C C . LYS A 1 114 ? 5.394 -0.474 -6.668 1.00 91.56 114 LYS A C 1
ATOM 870 O O . LYS A 1 114 ? 5.605 -1.676 -6.523 1.00 91.56 114 LYS A O 1
ATOM 875 N N . LEU A 1 115 ? 5.625 0.158 -7.812 1.00 87.25 115 LEU A N 1
ATOM 876 C CA . LEU A 1 115 ? 6.034 -0.528 -9.035 1.00 87.25 115 LEU A CA 1
ATOM 877 C C . LEU A 1 115 ? 7.382 -1.252 -8.934 1.00 87.25 115 LEU A C 1
ATOM 879 O O . LEU A 1 115 ? 7.625 -2.231 -9.634 1.00 87.25 115 LEU A O 1
ATOM 883 N N . TRP A 1 116 ? 8.269 -0.743 -8.086 1.00 90.12 116 TRP A N 1
ATOM 884 C CA . TRP A 1 116 ? 9.599 -1.297 -7.861 1.00 90.12 116 TRP A CA 1
ATOM 885 C C . TRP A 1 116 ? 9.640 -2.337 -6.741 1.00 90.12 116 TRP A C 1
ATOM 887 O O . TRP A 1 116 ? 10.698 -2.911 -6.501 1.00 90.12 116 TRP A O 1
ATOM 897 N N . ALA A 1 117 ? 8.536 -2.596 -6.038 1.00 92.31 117 ALA A N 1
ATOM 898 C CA . ALA A 1 117 ? 8.554 -3.607 -4.994 1.00 92.31 117 ALA A CA 1
ATOM 899 C C . ALA A 1 117 ? 8.679 -4.999 -5.614 1.00 92.31 117 ALA A C 1
ATOM 901 O O . ALA A 1 117 ? 7.868 -5.396 -6.450 1.00 92.31 117 ALA A O 1
ATOM 902 N N . PHE A 1 118 ? 9.718 -5.721 -5.195 1.00 91.81 118 PHE A N 1
ATOM 903 C CA . PHE A 1 118 ? 10.076 -7.026 -5.749 1.00 91.81 118 PHE A CA 1
ATOM 904 C C . PHE A 1 118 ? 10.057 -8.129 -4.690 1.00 91.81 118 PHE A C 1
ATOM 906 O O . PHE A 1 118 ? 9.503 -9.201 -4.922 1.00 91.81 118 PHE A O 1
ATOM 913 N N . ASP A 1 119 ? 10.621 -7.858 -3.515 1.00 93.38 119 ASP A N 1
ATOM 914 C CA . ASP A 1 119 ? 10.628 -8.769 -2.374 1.00 93.38 119 ASP A CA 1
ATOM 915 C C . ASP A 1 119 ? 9.802 -8.166 -1.231 1.00 93.38 119 ASP A C 1
ATOM 917 O O . ASP A 1 119 ? 9.736 -6.951 -1.050 1.00 93.38 119 ASP A O 1
ATOM 921 N N . CYS A 1 120 ? 9.147 -9.016 -0.447 1.00 94.75 120 CYS A N 1
ATOM 922 C CA . CYS A 1 120 ? 8.400 -8.588 0.725 1.00 94.75 120 CYS A CA 1
ATOM 923 C C . CYS A 1 120 ? 9.358 -8.094 1.821 1.00 94.75 120 CYS A C 1
ATOM 925 O O . CYS A 1 120 ? 10.115 -8.895 2.358 1.00 94.75 120 CYS A O 1
ATOM 927 N N . GLN A 1 121 ? 9.277 -6.824 2.235 1.00 94.25 121 GLN A N 1
ATOM 928 C CA . GLN A 1 121 ? 10.105 -6.302 3.351 1.00 94.25 121 GLN A CA 1
ATOM 929 C C . GLN A 1 121 ? 9.945 -7.061 4.682 1.00 94.25 121 GLN A C 1
ATOM 931 O O . GLN A 1 121 ? 10.825 -6.959 5.525 1.00 94.25 121 GLN A O 1
ATOM 936 N N . ILE A 1 122 ? 8.854 -7.808 4.900 1.00 94.69 122 ILE A N 1
ATOM 937 C CA . ILE A 1 122 ? 8.679 -8.571 6.149 1.00 94.69 122 ILE A CA 1
ATOM 938 C C . ILE A 1 122 ? 9.443 -9.896 6.126 1.00 94.69 122 ILE A C 1
ATOM 940 O O . ILE A 1 122 ? 10.110 -10.228 7.098 1.00 94.69 122 ILE A O 1
ATOM 944 N N . CYS A 1 123 ? 9.303 -10.688 5.060 1.00 95.25 123 CYS A N 1
ATOM 945 C CA . CYS A 1 123 ? 9.81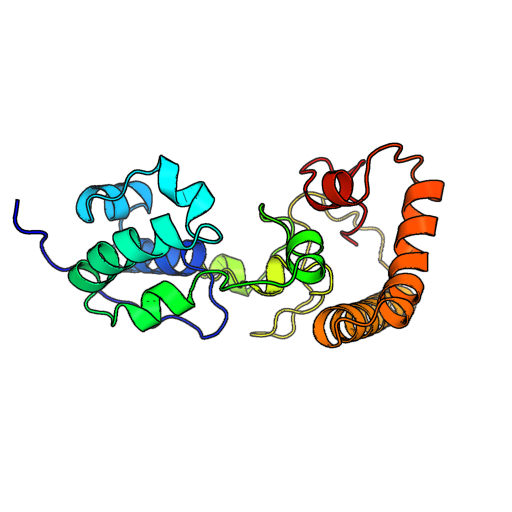2 -12.069 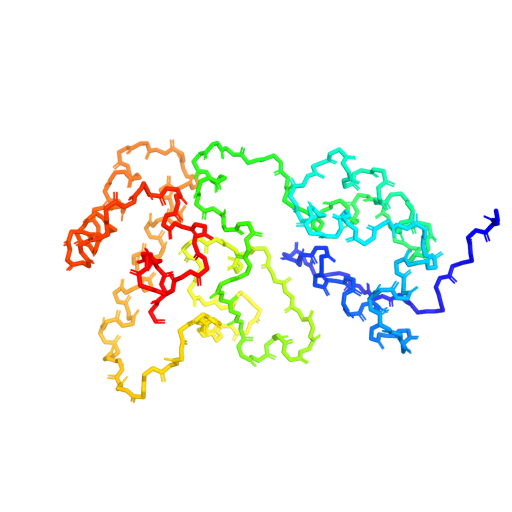5.028 1.00 95.25 123 CYS A CA 1
ATOM 946 C C . CYS A 1 123 ? 10.868 -12.332 3.948 1.00 95.25 123 CYS A C 1
ATOM 948 O O . CYS A 1 123 ? 11.415 -13.426 3.889 1.00 95.25 123 CYS A O 1
ATOM 950 N N . GLY A 1 124 ? 11.141 -11.369 3.069 1.00 94.38 124 GLY A N 1
ATOM 951 C CA . GLY A 1 124 ? 12.076 -11.513 1.952 1.00 94.38 124 GLY A CA 1
ATOM 952 C C . GLY A 1 124 ? 11.560 -12.354 0.780 1.00 94.38 124 GLY A C 1
ATOM 953 O O . GLY A 1 124 ? 12.211 -12.386 -0.263 1.00 94.38 124 GLY A O 1
ATOM 954 N N . THR A 1 125 ? 10.397 -13.010 0.898 1.00 93.62 125 THR A N 1
ATOM 955 C CA . THR A 1 125 ? 9.798 -13.765 -0.211 1.00 93.62 125 THR A CA 1
ATOM 956 C C . THR A 1 125 ? 9.456 -12.830 -1.370 1.00 93.62 125 THR A C 1
ATOM 958 O O . THR A 1 125 ? 8.897 -11.748 -1.170 1.00 93.62 125 THR A O 1
ATOM 961 N N . ARG A 1 126 ? 9.756 -13.268 -2.598 1.00 91.75 126 ARG A N 1
ATOM 962 C CA . ARG A 1 126 ? 9.411 -12.538 -3.821 1.00 91.75 126 ARG A CA 1
ATOM 963 C C . ARG A 1 126 ? 7.899 -12.317 -3.910 1.00 91.75 126 ARG A C 1
ATOM 965 O O . ARG A 1 126 ? 7.123 -13.260 -3.743 1.00 91.75 126 ARG A O 1
ATOM 972 N N . LEU A 1 127 ? 7.491 -11.090 -4.219 1.00 91.81 127 LEU A N 1
ATOM 973 C CA . LEU A 1 127 ? 6.095 -10.763 -4.491 1.00 91.81 127 LEU A CA 1
ATOM 974 C C . LEU A 1 127 ? 5.641 -11.454 -5.777 1.00 91.81 127 LEU A C 1
ATOM 976 O O . LEU A 1 127 ? 6.398 -11.577 -6.740 1.00 91.81 127 LEU A O 1
ATOM 980 N N . LEU A 1 128 ? 4.402 -11.928 -5.777 1.00 88.69 128 LEU A N 1
ATOM 981 C CA . LEU A 1 128 ? 3.795 -12.587 -6.924 1.00 88.69 128 LEU A CA 1
ATOM 982 C C . LEU A 1 128 ? 2.645 -11.739 -7.436 1.00 88.69 128 LEU A C 1
ATOM 984 O O . LEU A 1 128 ? 1.895 -11.168 -6.642 1.00 88.69 128 LEU A O 1
ATOM 988 N N . SER A 1 129 ? 2.486 -11.686 -8.757 1.00 86.56 129 SER A N 1
ATOM 989 C CA . SER A 1 129 ? 1.297 -11.087 -9.354 1.00 86.56 129 SER A CA 1
ATOM 990 C C . SER A 1 129 ? 0.041 -11.826 -8.890 1.00 86.56 129 SER A C 1
ATOM 992 O O . SER A 1 129 ? 0.000 -13.054 -8.911 1.00 86.56 129 SER A O 1
ATOM 994 N N . ILE A 1 130 ? -0.999 -11.077 -8.520 1.00 86.31 130 ILE A N 1
ATOM 995 C CA . ILE A 1 130 ? -2.342 -11.639 -8.288 1.00 86.31 130 ILE A CA 1
ATOM 996 C C . ILE A 1 130 ? -3.207 -11.604 -9.555 1.00 86.31 130 ILE A C 1
ATOM 998 O O . ILE A 1 130 ? -4.292 -12.176 -9.577 1.00 86.31 130 ILE A O 1
ATOM 1002 N N . LEU A 1 131 ? -2.736 -10.918 -10.602 1.00 80.31 131 LEU A N 1
ATOM 1003 C CA . LEU A 1 131 ? -3.455 -10.733 -11.865 1.00 80.31 131 LEU A CA 1
ATOM 1004 C C . LEU A 1 131 ? -3.059 -11.786 -12.905 1.00 80.31 131 LEU A C 1
ATOM 1006 O O . LEU A 1 131 ? -3.883 -12.205 -13.715 1.00 80.31 131 LEU A O 1
ATOM 1010 N N . ILE A 1 132 ? -1.793 -12.206 -12.895 1.00 72.06 132 ILE A N 1
ATOM 1011 C CA . ILE A 1 132 ? -1.251 -13.194 -13.828 1.00 72.06 132 ILE A CA 1
ATOM 1012 C C . ILE A 1 132 ? -1.186 -14.540 -13.114 1.00 72.06 132 ILE A C 1
ATOM 1014 O O . ILE A 1 132 ? -0.522 -14.672 -12.087 1.00 72.06 132 ILE A O 1
ATOM 1018 N N . LYS A 1 133 ? -1.839 -15.567 -13.670 1.00 65.00 133 LYS A N 1
ATOM 1019 C CA . LYS A 1 133 ? -1.581 -16.944 -13.234 1.00 65.00 133 LYS A CA 1
ATOM 1020 C C . LYS A 1 133 ? -0.118 -17.244 -13.524 1.00 65.00 133 LYS A C 1
ATOM 1022 O O . LYS A 1 133 ? 0.285 -17.134 -14.677 1.00 65.00 133 LYS A O 1
ATOM 1027 N N . ALA A 1 134 ? 0.646 -17.606 -12.493 1.00 59.75 134 ALA A N 1
ATOM 1028 C CA . ALA A 1 134 ? 2.046 -17.972 -12.644 1.00 59.75 134 ALA A CA 1
ATOM 1029 C C . ALA A 1 134 ? 2.172 -19.013 -13.762 1.00 59.75 134 ALA A C 1
ATOM 1031 O O . ALA A 1 134 ? 1.715 -20.151 -13.611 1.00 59.75 134 ALA A O 1
ATOM 1032 N N . ASP A 1 135 ? 2.755 -18.607 -14.889 1.00 59.50 135 ASP A N 1
ATOM 1033 C CA . ASP A 1 135 ? 3.214 -19.577 -15.860 1.00 59.50 135 ASP A CA 1
ATOM 1034 C C . ASP A 1 135 ? 4.283 -20.408 -15.147 1.00 59.50 135 ASP A C 1
ATOM 1036 O O . ASP A 1 135 ? 5.204 -19.878 -14.521 1.00 59.50 135 ASP A O 1
ATOM 1040 N N . ARG A 1 136 ? 4.109 -21.730 -15.159 1.00 52.97 136 ARG A N 1
ATOM 1041 C CA . ARG A 1 136 ? 5.033 -22.648 -14.483 1.00 52.97 136 ARG A CA 1
ATOM 1042 C C . ARG A 1 136 ? 6.366 -22.744 -15.223 1.00 52.97 136 ARG A C 1
ATOM 1044 O O . ARG A 1 136 ? 7.251 -23.470 -14.767 1.00 52.97 136 ARG A O 1
ATOM 1051 N N . SER A 1 137 ? 6.523 -22.031 -16.342 1.00 62.97 137 SER A N 1
ATOM 1052 C CA . SER A 1 137 ? 7.814 -21.858 -16.987 1.00 62.97 137 SER A CA 1
ATOM 1053 C C . SER A 1 137 ? 8.820 -21.286 -15.980 1.00 62.97 137 SER A C 1
ATOM 1055 O O . SER A 1 137 ? 8.623 -20.268 -15.314 1.00 62.97 137 SER A O 1
ATOM 1057 N N . ARG A 1 138 ? 9.910 -22.029 -15.783 1.00 68.94 138 ARG A N 1
ATOM 1058 C CA . ARG A 1 138 ? 10.903 -21.731 -14.754 1.00 68.94 138 ARG A CA 1
ATOM 1059 C C . ARG A 1 138 ? 11.663 -20.470 -15.169 1.00 68.94 138 ARG A C 1
ATOM 1061 O O . ARG A 1 138 ? 12.591 -20.538 -15.972 1.00 68.94 138 ARG A O 1
ATOM 1068 N N . ILE A 1 139 ? 11.265 -19.314 -14.633 1.00 76.88 139 ILE A N 1
ATOM 1069 C CA . ILE A 1 139 ? 11.982 -18.049 -14.837 1.00 76.88 139 ILE A CA 1
ATOM 1070 C C . ILE A 1 139 ? 13.439 -18.250 -14.403 1.00 76.88 139 ILE A C 1
ATOM 1072 O O . ILE A 1 139 ? 13.707 -18.637 -13.264 1.00 76.88 139 ILE A O 1
ATOM 1076 N N . SER A 1 140 ? 14.388 -17.992 -15.308 1.00 86.00 140 SER A N 1
ATOM 1077 C CA . SER A 1 140 ? 15.813 -18.159 -15.002 1.00 86.00 140 SER A CA 1
ATOM 1078 C C . SER A 1 140 ? 16.251 -17.256 -13.845 1.00 86.00 140 SER A C 1
ATOM 1080 O O . SER A 1 140 ? 15.858 -16.089 -13.760 1.00 86.00 140 SER A O 1
ATOM 1082 N N . GLU A 1 141 ? 17.137 -17.754 -12.984 1.00 87.62 141 GLU A N 1
ATOM 1083 C CA . GLU A 1 141 ? 17.650 -16.982 -11.846 1.00 87.62 141 GLU A CA 1
ATOM 1084 C C . GLU A 1 141 ? 18.355 -15.690 -12.295 1.00 87.62 141 GLU A C 1
ATOM 1086 O O . GLU A 1 141 ? 18.229 -14.640 -11.665 1.00 87.62 141 GLU A O 1
ATOM 1091 N N . LYS A 1 142 ? 19.035 -15.728 -13.448 1.00 88.75 142 LYS A N 1
ATOM 1092 C CA . LYS A 1 142 ? 19.664 -14.550 -14.059 1.00 88.75 142 LYS A CA 1
ATOM 1093 C C . LYS A 1 142 ? 18.646 -13.448 -14.359 1.00 88.75 142 LYS A C 1
ATOM 1095 O O . LYS A 1 142 ? 18.943 -12.273 -14.139 1.00 88.75 142 LYS A O 1
ATOM 1100 N N . LEU A 1 143 ? 17.462 -13.810 -14.858 1.00 85.06 143 LEU A N 1
ATOM 1101 C CA . LEU A 1 143 ? 16.394 -12.850 -15.130 1.00 85.06 143 LEU A CA 1
ATOM 1102 C C . LEU A 1 143 ? 15.809 -12.293 -13.828 1.00 85.06 143 LEU A C 1
ATOM 1104 O O . LEU A 1 143 ? 15.634 -11.082 -13.725 1.00 85.06 143 LEU A O 1
ATOM 1108 N N . VAL A 1 144 ? 15.613 -13.142 -12.814 1.00 85.69 144 VAL A N 1
ATOM 1109 C CA . VAL A 1 144 ? 15.168 -12.717 -11.473 1.00 85.69 144 VAL A CA 1
ATOM 1110 C C . VAL A 1 144 ? 16.139 -11.701 -10.864 1.00 85.69 144 VAL A C 1
ATOM 1112 O O . VAL A 1 144 ? 15.714 -10.631 -10.434 1.00 85.69 144 VAL A O 1
ATOM 1115 N N . ARG A 1 145 ? 17.451 -11.978 -10.887 1.00 88.38 145 ARG A N 1
ATOM 1116 C CA . ARG A 1 145 ? 18.474 -11.049 -10.375 1.00 88.38 145 ARG A CA 1
ATOM 1117 C C . ARG A 1 145 ? 18.452 -9.710 -11.116 1.00 88.38 145 ARG A C 1
ATOM 1119 O O . ARG A 1 145 ? 18.498 -8.663 -10.479 1.00 88.38 145 ARG A O 1
ATOM 1126 N N . ARG A 1 146 ? 18.329 -9.726 -12.449 1.00 87.75 146 ARG A N 1
ATOM 1127 C CA . ARG A 1 146 ? 18.223 -8.498 -13.261 1.00 87.75 146 ARG A CA 1
ATOM 1128 C C . ARG A 1 146 ? 16.969 -7.691 -12.938 1.00 87.75 146 ARG A C 1
ATOM 1130 O O . ARG A 1 146 ? 17.058 -6.470 -12.844 1.00 87.75 146 ARG A O 1
ATOM 1137 N N . ALA A 1 147 ? 15.830 -8.357 -12.759 1.00 85.75 147 ALA A N 1
ATOM 1138 C CA . ALA A 1 147 ? 14.582 -7.705 -12.382 1.00 85.75 147 ALA A CA 1
ATOM 1139 C C . ALA A 1 147 ? 14.703 -7.020 -11.015 1.00 85.75 147 ALA A C 1
ATOM 1141 O O . ALA A 1 147 ? 14.383 -5.839 -10.902 1.00 85.75 147 ALA A O 1
ATOM 1142 N N . ARG A 1 148 ? 15.276 -7.711 -10.020 1.00 89.44 148 ARG A N 1
ATOM 1143 C CA . ARG A 1 148 ? 15.557 -7.147 -8.692 1.00 89.44 148 ARG A CA 1
ATOM 1144 C C . ARG A 1 148 ? 16.480 -5.924 -8.758 1.00 89.44 148 ARG A C 1
ATOM 1146 O O . ARG A 1 148 ? 16.198 -4.908 -8.133 1.00 89.44 148 ARG A O 1
ATOM 1153 N N . SER A 1 149 ? 17.555 -5.973 -9.549 1.00 89.81 149 SER A N 1
ATOM 1154 C CA . SER A 1 149 ? 18.423 -4.801 -9.752 1.00 89.81 149 SER A CA 1
ATOM 1155 C C . SER A 1 149 ? 17.687 -3.639 -10.429 1.00 89.81 149 SER A C 1
ATOM 1157 O O . SER A 1 149 ? 17.876 -2.487 -10.048 1.00 89.81 149 SER A O 1
ATOM 1159 N N . GLY A 1 150 ? 16.836 -3.928 -11.419 1.00 87.75 150 GLY A N 1
ATOM 1160 C CA . GLY A 1 150 ? 16.008 -2.923 -12.089 1.00 87.75 150 GLY A CA 1
ATOM 1161 C C . GLY A 1 150 ? 15.018 -2.246 -11.140 1.00 87.75 150 GLY A C 1
ATOM 1162 O O . GLY A 1 150 ? 14.888 -1.024 -11.176 1.00 87.75 150 GLY A O 1
ATOM 1163 N N . ALA A 1 151 ? 14.392 -3.022 -10.253 1.00 89.56 151 ALA A N 1
ATOM 1164 C CA . ALA A 1 151 ? 13.554 -2.524 -9.167 1.00 89.56 151 ALA A CA 1
ATOM 1165 C C . ALA A 1 151 ? 14.309 -1.517 -8.283 1.00 89.56 151 ALA A C 1
ATOM 1167 O O . ALA A 1 151 ? 13.865 -0.380 -8.151 1.00 89.56 151 ALA A O 1
ATOM 1168 N N . GLY A 1 152 ? 15.502 -1.864 -7.786 1.00 90.94 152 GLY A N 1
ATOM 1169 C CA . GLY A 1 152 ? 16.300 -0.938 -6.967 1.00 90.94 152 GLY A CA 1
ATOM 1170 C C . GLY A 1 152 ? 16.708 0.352 -7.699 1.00 90.94 152 GLY A C 1
ATOM 1171 O O . GLY A 1 152 ? 16.726 1.434 -7.111 1.00 90.94 152 GLY A O 1
ATOM 1172 N N . LEU A 1 153 ? 16.990 0.279 -9.007 1.00 90.12 153 LEU A N 1
ATOM 1173 C CA . LEU A 1 153 ? 17.260 1.475 -9.819 1.00 90.12 153 LEU A CA 1
ATOM 1174 C C . LEU A 1 153 ? 16.025 2.370 -9.968 1.00 90.12 153 LEU A C 1
ATOM 1176 O O . LEU A 1 153 ? 16.155 3.595 -9.957 1.00 90.12 153 LEU A O 1
ATOM 1180 N N . LEU A 1 154 ? 14.845 1.768 -10.128 1.00 89.12 154 LEU A N 1
ATOM 1181 C CA . LEU A 1 154 ? 13.585 2.495 -10.228 1.00 89.12 154 LEU A CA 1
ATOM 1182 C C . LEU A 1 154 ? 13.217 3.150 -8.893 1.00 89.12 154 LEU A C 1
ATOM 1184 O O . LEU A 1 154 ? 12.871 4.327 -8.884 1.00 89.12 154 LEU A O 1
ATOM 1188 N N . GLU A 1 155 ? 13.375 2.435 -7.779 1.00 92.00 155 GLU A N 1
ATOM 1189 C CA . GLU A 1 155 ? 13.188 2.980 -6.433 1.00 92.00 155 GLU A CA 1
ATOM 1190 C C . GLU A 1 155 ? 14.063 4.214 -6.200 1.00 92.00 155 GLU A C 1
ATOM 1192 O O . GLU A 1 155 ? 13.562 5.278 -5.838 1.00 92.00 155 GLU A O 1
ATOM 1197 N N . ASN A 1 156 ? 15.366 4.114 -6.488 1.00 91.56 156 ASN A N 1
ATOM 1198 C CA . ASN A 1 156 ? 16.298 5.237 -6.356 1.00 91.56 156 ASN A CA 1
ATOM 1199 C C . ASN A 1 156 ? 15.885 6.423 -7.240 1.00 91.56 156 ASN A C 1
ATOM 1201 O O . ASN A 1 156 ? 15.956 7.575 -6.822 1.00 91.56 156 ASN A O 1
ATOM 1205 N N . ALA A 1 157 ? 15.438 6.152 -8.469 1.00 90.94 157 ALA A N 1
ATOM 1206 C CA . ALA A 1 157 ? 15.024 7.194 -9.399 1.00 90.94 157 ALA A CA 1
ATOM 1207 C C . ALA A 1 157 ? 13.772 7.951 -8.932 1.00 90.94 157 ALA A C 1
ATOM 1209 O O . ALA A 1 157 ? 13.717 9.174 -9.087 1.00 90.94 157 ALA A O 1
ATOM 1210 N N . VAL A 1 158 ? 12.791 7.231 -8.376 1.00 89.31 158 VAL A N 1
ATOM 1211 C CA . VAL A 1 158 ? 11.549 7.810 -7.846 1.00 89.31 158 VAL A CA 1
ATOM 1212 C C . VAL A 1 158 ? 11.825 8.573 -6.552 1.00 89.31 158 VAL A C 1
ATOM 1214 O O . VAL A 1 158 ? 11.456 9.739 -6.450 1.00 89.31 158 VAL A O 1
ATOM 1217 N N . THR A 1 159 ? 12.539 7.962 -5.604 1.00 89.75 159 THR A N 1
ATOM 1218 C CA . THR A 1 159 ? 12.863 8.576 -4.301 1.00 89.75 159 THR A CA 1
ATOM 1219 C C . THR A 1 159 ? 13.753 9.809 -4.439 1.00 89.75 159 THR A C 1
ATOM 1221 O O . THR A 1 159 ? 13.531 10.805 -3.760 1.00 89.75 159 THR A O 1
ATOM 1224 N N . SER A 1 160 ? 14.722 9.804 -5.362 1.00 90.06 160 SER A N 1
ATOM 1225 C CA . SER A 1 160 ? 15.567 10.976 -5.610 1.00 90.06 160 SER A CA 1
ATOM 1226 C C . SER A 1 160 ? 14.905 12.037 -6.502 1.00 90.06 160 SER A C 1
ATOM 1228 O O . SER A 1 160 ? 15.590 12.983 -6.888 1.00 90.06 160 SER A O 1
ATOM 1230 N N . ASN A 1 161 ? 13.654 11.826 -6.934 1.00 86.00 161 ASN A N 1
ATOM 1231 C CA . ASN A 1 161 ? 12.871 12.688 -7.828 1.00 86.00 161 ASN A CA 1
ATOM 1232 C C . ASN A 1 161 ? 13.673 13.273 -9.016 1.00 86.00 161 ASN A C 1
ATOM 1234 O O . ASN A 1 161 ? 13.540 14.440 -9.384 1.00 86.00 161 ASN A O 1
ATOM 1238 N N . CYS A 1 162 ? 14.566 12.471 -9.608 1.00 85.94 162 CYS A N 1
ATOM 1239 C CA . CYS A 1 162 ? 15.498 12.934 -10.636 1.00 85.94 162 CYS A CA 1
ATOM 1240 C C . CYS A 1 162 ? 15.030 12.483 -12.021 1.00 85.94 162 CYS A C 1
ATOM 1242 O O . CYS A 1 162 ? 15.139 11.304 -12.371 1.00 85.94 162 CYS A O 1
ATOM 1244 N N . ALA A 1 163 ? 14.592 13.432 -12.853 1.00 85.38 163 ALA A N 1
ATOM 1245 C CA . ALA A 1 163 ? 14.052 13.152 -14.186 1.00 85.38 163 ALA A CA 1
ATOM 1246 C C . ALA A 1 163 ? 15.000 12.322 -15.077 1.00 85.38 163 ALA A C 1
ATOM 1248 O O . ALA A 1 163 ? 14.560 11.454 -15.831 1.00 85.38 163 ALA A O 1
ATOM 1249 N N . ASN A 1 164 ? 16.317 12.537 -14.979 1.00 88.06 164 ASN A N 1
ATOM 1250 C CA . ASN A 1 164 ? 17.308 11.780 -15.752 1.00 88.06 164 ASN A CA 1
ATOM 1251 C C . ASN A 1 164 ? 17.391 10.315 -15.315 1.00 88.06 164 ASN A C 1
ATOM 1253 O O . ASN A 1 164 ? 17.412 9.416 -16.162 1.00 88.06 164 ASN A O 1
ATOM 1257 N N . LYS A 1 165 ? 17.401 10.065 -14.000 1.00 88.12 165 LYS A N 1
ATOM 1258 C CA . LYS A 1 165 ? 17.380 8.704 -13.458 1.00 88.12 165 LYS A CA 1
ATOM 1259 C C . LYS A 1 165 ? 16.068 8.007 -13.798 1.00 88.12 165 LYS A C 1
ATOM 1261 O O . LYS A 1 165 ? 16.103 6.860 -14.235 1.00 88.12 165 LYS A O 1
ATOM 1266 N N . LEU A 1 166 ? 14.942 8.715 -13.694 1.00 85.12 166 LEU A N 1
ATOM 1267 C CA . LEU A 1 166 ? 13.620 8.178 -14.011 1.00 85.12 166 LEU A CA 1
ATOM 1268 C C . LEU A 1 166 ? 13.524 7.765 -15.482 1.00 85.12 166 LEU A C 1
ATOM 1270 O O . LEU A 1 166 ? 13.176 6.624 -15.778 1.00 85.12 166 LEU A O 1
ATOM 1274 N N . ARG A 1 167 ? 13.937 8.641 -16.409 1.00 84.50 167 ARG A N 1
ATOM 1275 C CA . ARG A 1 167 ? 13.995 8.311 -17.843 1.00 84.50 167 ARG A CA 1
ATOM 1276 C C . ARG A 1 167 ? 14.844 7.074 -18.111 1.00 84.50 167 ARG A C 1
ATOM 1278 O O . ARG A 1 167 ? 14.462 6.251 -18.934 1.00 84.50 167 ARG A O 1
ATOM 1285 N N . ARG A 1 168 ? 15.990 6.928 -17.435 1.00 86.12 168 ARG A N 1
ATOM 1286 C CA . ARG A 1 168 ? 16.874 5.762 -17.591 1.00 86.12 168 ARG A CA 1
ATOM 1287 C C . ARG A 1 168 ? 16.239 4.485 -17.038 1.00 86.12 168 ARG A C 1
ATOM 1289 O O . ARG A 1 168 ? 16.282 3.468 -17.727 1.00 86.12 168 ARG A O 1
ATOM 1296 N N . ALA A 1 169 ? 15.647 4.543 -15.847 1.00 83.94 169 ALA A N 1
ATOM 1297 C CA . ALA A 1 169 ? 14.992 3.405 -15.203 1.00 83.94 169 ALA A CA 1
ATOM 1298 C C . ALA A 1 169 ? 13.777 2.908 -16.007 1.00 83.94 169 ALA A C 1
ATOM 1300 O O . ALA A 1 169 ? 13.573 1.704 -16.145 1.00 83.94 169 ALA A O 1
ATOM 1301 N N . LEU A 1 170 ? 13.023 3.823 -16.625 1.00 79.50 170 LEU A N 1
ATOM 1302 C CA . LEU A 1 170 ? 11.835 3.493 -17.415 1.00 79.50 170 LEU A CA 1
ATOM 1303 C C . LEU A 1 170 ? 12.125 3.017 -18.845 1.00 79.50 170 LEU A C 1
ATOM 1305 O O . LEU A 1 170 ? 11.201 2.563 -19.513 1.00 79.50 170 LEU A O 1
ATOM 1309 N N . ARG A 1 171 ? 13.376 3.033 -19.333 1.00 80.44 171 ARG A N 1
ATOM 1310 C CA . ARG A 1 171 ? 13.691 2.534 -20.692 1.00 80.44 171 ARG A CA 1
ATOM 1311 C C . ARG A 1 171 ? 13.243 1.089 -20.908 1.00 80.44 171 ARG A C 1
ATOM 1313 O O . ARG A 1 171 ? 12.737 0.761 -21.977 1.00 80.44 171 ARG A O 1
ATOM 1320 N N . ALA A 1 172 ? 13.404 0.241 -19.891 1.00 72.06 172 ALA A N 1
ATOM 1321 C CA . ALA A 1 172 ? 12.946 -1.145 -19.942 1.00 72.06 172 ALA A CA 1
ATOM 1322 C C . ALA A 1 172 ? 11.414 -1.235 -20.065 1.00 72.06 172 ALA A C 1
ATOM 1324 O O . ALA A 1 172 ? 10.910 -2.070 -20.810 1.00 72.06 172 ALA A O 1
ATOM 1325 N N . ALA A 1 173 ? 10.687 -0.328 -19.405 1.00 71.62 173 ALA A N 1
ATOM 1326 C CA . ALA A 1 173 ? 9.236 -0.205 -19.507 1.00 71.62 173 ALA A CA 1
ATOM 1327 C C . ALA A 1 173 ? 8.804 0.186 -20.923 1.00 71.62 173 ALA A C 1
ATOM 1329 O O . ALA A 1 173 ? 7.917 -0.439 -21.496 1.00 71.62 173 ALA A O 1
ATOM 1330 N N . THR A 1 174 ? 9.466 1.190 -21.507 1.00 71.88 174 THR A N 1
ATOM 1331 C CA . THR A 1 174 ? 9.214 1.638 -22.883 1.00 71.88 174 THR A CA 1
ATOM 1332 C C . THR A 1 174 ? 9.445 0.506 -23.879 1.00 71.88 174 THR A C 1
ATOM 1334 O O . THR A 1 174 ? 8.622 0.291 -24.767 1.00 71.88 174 THR A O 1
ATOM 1337 N N . TYR A 1 175 ? 10.527 -0.257 -23.704 1.00 72.44 175 TYR A N 1
ATOM 1338 C CA . TYR A 1 175 ? 10.811 -1.424 -24.535 1.00 72.44 175 TYR A CA 1
ATOM 1339 C C . TYR A 1 175 ? 9.749 -2.520 -24.373 1.00 72.44 175 TYR A C 1
ATOM 1341 O O . TYR A 1 175 ? 9.227 -3.019 -25.365 1.00 72.44 175 TYR A O 1
ATOM 1349 N N . ALA A 1 176 ? 9.370 -2.855 -23.135 1.00 69.44 176 ALA A N 1
ATOM 1350 C CA . ALA A 1 176 ? 8.329 -3.845 -22.860 1.00 69.44 176 ALA A CA 1
ATOM 1351 C C . ALA A 1 176 ? 6.965 -3.430 -23.436 1.00 69.44 176 ALA A C 1
ATOM 1353 O O . ALA A 1 176 ? 6.251 -4.262 -23.991 1.00 69.44 176 ALA A O 1
ATOM 1354 N N . LYS A 1 177 ? 6.625 -2.139 -23.358 1.00 69.56 177 LYS A N 1
ATOM 1355 C CA . LYS A 1 177 ? 5.414 -1.564 -23.950 1.00 69.56 177 LYS A CA 1
ATOM 1356 C C . LYS A 1 177 ? 5.394 -1.727 -25.470 1.00 69.56 177 LYS A C 1
ATOM 1358 O O . LYS A 1 177 ? 4.376 -2.154 -26.012 1.00 69.56 177 LYS A O 1
ATOM 1363 N N . ALA A 1 178 ? 6.514 -1.434 -26.135 1.00 71.25 178 ALA A N 1
ATOM 1364 C CA . ALA A 1 178 ? 6.666 -1.633 -27.575 1.00 71.25 178 ALA A CA 1
ATOM 1365 C C . ALA A 1 178 ? 6.555 -3.120 -27.955 1.00 71.25 178 ALA A C 1
ATOM 1367 O O . ALA A 1 178 ? 5.810 -3.460 -28.868 1.00 71.25 178 ALA A O 1
ATOM 1368 N N . LEU A 1 179 ? 7.218 -4.007 -27.205 1.00 69.75 179 LEU A N 1
ATOM 1369 C CA . LEU A 1 179 ? 7.181 -5.454 -27.434 1.00 69.75 179 LEU A CA 1
ATOM 1370 C C . LEU A 1 179 ? 5.767 -6.033 -27.277 1.00 69.75 179 LEU A C 1
ATOM 1372 O O . LEU A 1 179 ? 5.335 -6.835 -28.098 1.00 69.75 179 LEU A O 1
ATOM 1376 N N . LYS A 1 180 ? 5.026 -5.606 -26.247 1.00 66.19 180 LYS A N 1
ATOM 1377 C CA . LYS A 1 180 ? 3.644 -6.045 -26.001 1.00 66.19 180 LYS A CA 1
ATOM 1378 C C . LYS A 1 180 ? 2.601 -5.324 -26.870 1.00 66.19 180 LYS A C 1
ATOM 1380 O O . LYS A 1 180 ? 1.414 -5.585 -26.717 1.00 66.19 180 LYS A O 1
ATOM 1385 N N . SER A 1 181 ? 3.003 -4.405 -27.756 1.00 72.69 181 SER A N 1
ATOM 1386 C CA . SER A 1 181 ? 2.084 -3.574 -28.558 1.00 72.69 181 SER A CA 1
ATOM 1387 C C . SER A 1 181 ? 1.018 -2.830 -27.729 1.00 72.69 181 SER A C 1
ATOM 1389 O O . SER A 1 181 ? -0.072 -2.527 -28.218 1.00 72.69 181 SER A O 1
ATOM 1391 N N . VAL A 1 182 ? 1.324 -2.500 -26.467 1.00 68.69 182 VAL A N 1
ATOM 1392 C CA . VAL A 1 182 ? 0.393 -1.796 -25.572 1.00 68.69 182 VAL A CA 1
ATOM 1393 C C . VAL A 1 182 ? 0.323 -0.331 -25.999 1.00 68.69 182 VAL A C 1
ATOM 1395 O O . VAL A 1 182 ? 1.234 0.457 -25.744 1.00 68.69 182 VAL A O 1
ATOM 1398 N N . ARG A 1 183 ? -0.783 0.051 -26.647 1.00 67.12 183 ARG A N 1
ATOM 1399 C CA . ARG A 1 183 ? -1.033 1.427 -27.124 1.00 67.12 183 ARG A CA 1
ATOM 1400 C C . ARG A 1 183 ? -1.491 2.397 -26.030 1.00 67.12 183 ARG A C 1
ATOM 1402 O O . ARG A 1 183 ? -1.626 3.585 -26.295 1.00 67.12 183 ARG A O 1
ATOM 1409 N N . ALA A 1 184 ? -1.730 1.913 -24.814 1.00 66.12 184 ALA A N 1
ATOM 1410 C CA . ALA A 1 184 ? -2.240 2.740 -23.729 1.00 66.12 184 ALA A CA 1
ATOM 1411 C C . ALA A 1 184 ? -1.165 3.634 -23.097 1.00 66.12 184 ALA A C 1
ATOM 1413 O O . ALA A 1 184 ? 0.027 3.320 -23.150 1.00 66.12 184 ALA A O 1
ATOM 1414 N N . ASP A 1 185 ? -1.577 4.737 -22.470 1.00 74.06 185 ASP A N 1
ATOM 1415 C CA . ASP A 1 185 ? -0.671 5.568 -21.677 1.00 74.06 185 ASP A CA 1
ATOM 1416 C C . ASP A 1 185 ? -0.010 4.764 -20.537 1.00 74.06 185 ASP A C 1
ATOM 1418 O O . ASP A 1 185 ? -0.546 3.765 -20.056 1.00 74.06 185 ASP A O 1
ATOM 1422 N N . THR A 1 186 ? 1.181 5.188 -20.115 1.00 68.75 186 THR A N 1
ATOM 1423 C CA . THR A 1 186 ? 1.944 4.535 -19.046 1.00 68.75 186 THR A CA 1
ATOM 1424 C C . THR A 1 186 ? 1.153 4.518 -17.741 1.00 68.75 186 THR A C 1
ATOM 1426 O O . THR A 1 186 ? 1.111 3.476 -17.096 1.00 68.75 186 THR A O 1
ATOM 1429 N N . ALA A 1 187 ? 0.460 5.606 -17.381 1.00 70.75 187 ALA A N 1
ATOM 1430 C CA . ALA A 1 187 ? -0.358 5.631 -16.169 1.00 70.75 187 ALA A CA 1
ATOM 1431 C C . ALA A 1 187 ? -1.500 4.607 -16.251 1.00 70.75 187 ALA A C 1
ATOM 1433 O O . ALA A 1 187 ? -1.698 3.821 -15.326 1.00 70.75 187 ALA A O 1
ATOM 1434 N N . PHE A 1 188 ? -2.188 4.529 -17.396 1.00 75.38 188 PHE A N 1
ATOM 1435 C CA . PHE A 1 188 ? -3.225 3.518 -17.618 1.00 75.38 188 PHE A CA 1
ATOM 1436 C C . PHE A 1 188 ? -2.667 2.099 -17.505 1.00 75.38 188 PHE A C 1
ATOM 1438 O O . PHE A 1 188 ? -3.252 1.250 -16.839 1.00 75.38 188 PHE A O 1
ATOM 1445 N N . ALA A 1 189 ? -1.512 1.837 -18.113 1.00 73.88 189 ALA A N 1
ATOM 1446 C CA . ALA A 1 189 ? -0.894 0.522 -18.076 1.00 73.88 189 ALA A CA 1
ATOM 1447 C C . ALA A 1 189 ? -0.400 0.126 -16.674 1.00 73.88 189 ALA A C 1
ATOM 1449 O O . ALA A 1 189 ? -0.321 -1.058 -16.363 1.00 73.88 189 ALA A O 1
ATOM 1450 N N . LEU A 1 190 ? -0.100 1.094 -15.807 1.00 72.50 190 LEU A N 1
ATOM 1451 C CA . LEU A 1 190 ? 0.254 0.846 -14.408 1.00 72.50 190 LEU A CA 1
ATOM 1452 C C . LEU A 1 190 ? -0.963 0.582 -13.524 1.00 72.50 190 LEU A C 1
ATOM 1454 O O . LEU A 1 190 ? -0.872 -0.203 -12.583 1.00 72.50 190 LEU A O 1
ATOM 1458 N N . GLN A 1 191 ? -2.099 1.205 -13.823 1.00 78.00 191 GLN A N 1
ATOM 1459 C CA . GLN A 1 191 ? -3.325 1.024 -13.043 1.00 78.00 191 GLN A CA 1
ATOM 1460 C C . GLN A 1 191 ? -4.199 -0.119 -13.564 1.00 78.00 191 GLN A C 1
ATOM 1462 O O . GLN A 1 191 ? -5.051 -0.621 -12.835 1.00 78.00 191 GLN A O 1
ATOM 1467 N N . SER A 1 192 ? -3.977 -0.573 -14.800 1.00 77.38 192 SER A N 1
ATOM 1468 C CA . SER A 1 192 ? -4.840 -1.561 -15.435 1.00 77.38 192 SER A CA 1
ATOM 1469 C C . SER A 1 192 ? -4.870 -2.883 -14.656 1.00 77.38 192 SER A C 1
ATOM 1471 O O . SER A 1 192 ? -3.808 -3.448 -14.358 1.00 77.38 192 SER A O 1
ATOM 1473 N N . PRO A 1 193 ? -6.066 -3.428 -14.370 1.00 75.31 193 PRO A N 1
ATOM 1474 C CA . PRO A 1 193 ? -6.203 -4.780 -13.839 1.00 75.31 193 PRO A CA 1
ATOM 1475 C C . PRO A 1 193 ? -5.992 -5.843 -14.928 1.00 75.31 193 PRO A C 1
ATOM 1477 O O . PRO A 1 193 ? -5.947 -7.028 -14.616 1.00 75.31 193 PRO A O 1
ATOM 1480 N N . ARG A 1 194 ? -5.879 -5.440 -16.204 1.00 76.25 194 ARG A N 1
ATOM 1481 C CA . ARG A 1 194 ? -5.734 -6.343 -17.348 1.00 76.25 194 ARG A CA 1
ATOM 1482 C C . ARG A 1 194 ? -4.272 -6.796 -17.510 1.00 76.25 194 ARG A C 1
ATOM 1484 O O . ARG A 1 194 ? -3.414 -5.947 -17.774 1.00 76.25 194 ARG A O 1
ATOM 1491 N N . PRO A 1 195 ? -3.966 -8.102 -17.382 1.00 71.56 195 PRO A N 1
ATOM 1492 C CA . PRO A 1 195 ? -2.608 -8.649 -17.509 1.00 71.56 195 PRO A CA 1
ATOM 1493 C C . PRO A 1 195 ? -1.864 -8.297 -18.803 1.00 71.56 195 PRO A C 1
ATOM 1495 O O . PRO A 1 195 ? -0.651 -8.089 -18.794 1.00 71.56 195 PRO A O 1
ATOM 1498 N N . ASP A 1 196 ? -2.589 -8.242 -19.918 1.00 68.69 196 ASP A N 1
ATOM 1499 C CA . ASP A 1 196 ? -2.086 -7.948 -21.262 1.00 68.69 196 ASP A CA 1
ATOM 1500 C C . ASP A 1 196 ? -1.660 -6.483 -21.416 1.00 68.69 196 ASP A C 1
ATOM 1502 O O . ASP A 1 196 ? -0.691 -6.180 -22.111 1.00 68.69 196 ASP A O 1
ATOM 1506 N N . VAL A 1 197 ? -2.331 -5.581 -20.700 1.00 70.25 197 VAL A N 1
ATOM 1507 C CA . VAL A 1 197 ? -2.021 -4.148 -20.685 1.00 70.25 197 VAL A CA 1
ATOM 1508 C C . VAL A 1 197 ? -0.944 -3.830 -19.647 1.00 70.25 197 VAL A C 1
ATOM 1510 O O . VAL A 1 197 ? -0.125 -2.932 -19.857 1.00 70.25 197 VAL A O 1
ATOM 1513 N N . ARG A 1 198 ? -0.924 -4.549 -18.517 1.00 72.94 198 ARG A N 1
ATOM 1514 C CA . ARG A 1 198 ? -0.056 -4.215 -17.388 1.00 72.94 198 ARG A CA 1
ATOM 1515 C C . ARG A 1 198 ? 1.422 -4.442 -17.718 1.00 72.94 198 ARG A C 1
ATOM 1517 O O . ARG A 1 198 ? 1.862 -5.540 -18.073 1.00 72.94 198 ARG A O 1
ATOM 1524 N N . LEU A 1 199 ? 2.215 -3.376 -17.591 1.00 64.06 199 LEU A N 1
ATOM 1525 C CA . LEU A 1 199 ? 3.628 -3.379 -17.998 1.00 64.06 199 LEU A CA 1
ATOM 1526 C C . LEU A 1 199 ? 4.557 -4.080 -17.000 1.00 64.06 199 LEU A C 1
ATOM 1528 O O . LEU A 1 199 ? 5.660 -4.468 -17.375 1.00 64.06 199 LEU A O 1
ATOM 1532 N N . PHE A 1 200 ? 4.116 -4.277 -15.757 1.00 63.88 200 PHE A N 1
ATOM 1533 C CA . PHE A 1 200 ? 4.954 -4.787 -14.676 1.00 63.88 200 PHE A CA 1
ATOM 1534 C C . PHE A 1 200 ? 4.185 -5.784 -13.820 1.00 63.88 200 PHE A C 1
ATOM 1536 O O . PHE A 1 200 ? 3.236 -5.408 -13.137 1.00 63.88 200 PHE A O 1
ATOM 1543 N N . CYS A 1 201 ? 4.603 -7.040 -13.936 1.00 55.47 201 CYS A N 1
ATOM 1544 C CA . CYS A 1 201 ? 4.264 -8.242 -13.175 1.00 55.47 201 CYS A CA 1
ATOM 1545 C C . CYS A 1 201 ? 5.107 -9.331 -13.862 1.00 55.47 201 CYS A C 1
ATOM 1547 O O . CYS A 1 201 ? 4.783 -9.697 -14.994 1.00 55.47 201 CYS A O 1
ATOM 1549 N N . LEU A 1 202 ? 6.234 -9.739 -13.270 1.00 48.16 202 LEU A N 1
ATOM 1550 C CA . LEU A 1 202 ? 6.980 -10.922 -13.727 1.00 48.16 202 LEU A CA 1
ATOM 1551 C C . LEU A 1 202 ? 6.470 -12.164 -13.000 1.00 48.16 202 LEU A C 1
ATOM 1553 O O . LEU A 1 202 ? 6.149 -12.038 -11.797 1.00 48.16 202 LEU A O 1
#

Radius of gyration: 18.45 Å; chains: 1; bounding box: 45×37×51 Å

Foldseek 3Di:
DPQAAQPDADDDDQQFALLLRLCLSQVVSVHHSVVVCVSLVHDPVCSLVCQPDQVSVQVSLVSCCVRRVHDSVSSSSNHDDDFDPLFVLQFASDQFKDAPPVVVSSTDGSLSRGLLQAADPPPRGGIATPLDDPDPPPDDVVVSVVSNVLSVLCVCCRVVVPPVSNVVSCPLLVVLCVVLVQPDDSSCLSHDSHPSSNSGGD

pLDDT: mean 84.99, std 10.65, range [48.16, 96.5]

Sequence (202 aa):
MKQRPLPRTVTPLADELLSGWLTRLAVANHCEVDELLAHIGVDKRQVAMLDFEVEVAATTAEKISIAARVAAETVQSLTFGAMTQTEALMTAQVAFQSCPDCSRRGIALKQWRKLWAFDCQICGTRLLSILIKADRSRISEKLVRRARSGAGLLENAVTSNCANKLRRALRAATYAKALKSVRADTAFALQSPRPDVRLFCL

Secondary structure (DSSP, 8-state):
-PPPPPS---PPPTTB-HHHHHHHHHHHTTS-HHHHHHHHT--HHHHTTTTT-HHHHHHHHHHHHHHHT--HHHHHTTS-----HHHHHTB-SS--EE-TTTGGGT--BGGGGBTT--B-TTT-PBPEESSS----S---HHHHHHHHHHHHHHHHHHHTT-HHHHHHHTHHHHHHHHHTT--S-HHHHHH---TTT-S---